Protein AF-A0A1A0H7E3-F1 (afdb_monomer_lite)

Organism: NCBI:txid869754

InterPro domains:
  IPR024461 Coiled-coil domain-containing protein 90-like [PF07798] (60-232)
  IPR024461 Coiled-coil domain-containing protein 90-like [PTHR14360] (48-233)

pLDDT: mean 76.37, std 23.2, range [30.33, 98.44]

Secondary structure (DSSP, 8-state):
---PPPP--PPPP-----------SS---S--------------HHHHHHHHHTT---SS-HHHHHHHHHHTT--HHHHHHHHHHHHHHHHHHHHHHHHHHHHHHHHHHHHHHHHHHHHHHHHHHHHHHHHHHHHHHHHHHHHHHHHHHHHHHHHHHHHHHHHHHHHHHHHHHHHHHHHHHHHHHHHHHHHHHHHHHHHHHHHHHHHHHHHHHHHHHHHHHHHHHHHHHHHHHHHHHHHHHHHHTTS---------------------------

Foldseek 3Di:
DDDDDDDDDDDDDDDDDDDDDDDDPPPPDDDDDPPPPPDDPPPDLVVVLVVVVVPDDDPDPLVVQLVVCVVVPDDNVVSVVVSVVVVVVVVVVVVVVSVVVSVVVVVVVVVVVVVVVVVVVVVVVVVVVVVVVVVVVVVVVVVVVVVVVVVVVVVVVVVVVVVVVVVVVVVVVVVVVVVVVVVVVVVVVVVVVVVVVVVVVVVVVVVVVVVVCVVVVVVVVVVVVVVVVVVVVVVVVVVVVVVVVVDDDDDDDDDDDDDDDDDDDDDDDDDDDD

Sequence (274 aa):
MSFSSIRLQQVKSDPNDHPLGTVDINKINTAAEPSGENSSPTQSSDDFLTTIFEHLEPYIDTYDVYKQLIDAGFTLSQSDEILNLVIVQLNSKLTKLLTIYSQLYELENERYLFESAQQELHVDITRNREQHINDAINQINALERDYGIISDELNNHFIQMKNDIQVAINDQKSENTLMSKKIMLRMQETNHKITTELNMAMRLEIESLRWHLSRWGLIAILISIITACAGFYAYRVHHQKQLTEKNEFVPLVIYEPSEFDEDDYHADLDPNAL

Structure (mmCIF, N/CA/C/O backbone):
data_AF-A0A1A0H7E3-F1
#
_entry.id   AF-A0A1A0H7E3-F1
#
loop_
_atom_site.group_PDB
_atom_site.id
_atom_site.type_symbol
_atom_site.label_atom_id
_atom_site.label_alt_id
_atom_site.label_comp_id
_atom_site.label_asym_id
_atom_site.label_entity_id
_atom_site.label_seq_id
_atom_site.pdbx_PDB_ins_code
_atom_site.Cartn_x
_atom_site.Cartn_y
_atom_site.Cartn_z
_atom_site.occupancy
_atom_site.B_iso_or_equiv
_atom_site.auth_seq_id
_atom_site.auth_comp_id
_atom_site.auth_asym_id
_atom_site.auth_atom_id
_atom_site.pdbx_PDB_model_num
ATOM 1 N N . MET A 1 1 ? 27.541 5.331 6.273 1.00 45.25 1 MET A N 1
ATOM 2 C CA . MET A 1 1 ? 27.705 3.873 6.086 1.00 45.25 1 MET A CA 1
ATOM 3 C C . MET A 1 1 ? 28.063 3.247 7.422 1.00 45.25 1 MET A C 1
ATOM 5 O O . MET A 1 1 ? 29.157 3.510 7.893 1.00 45.25 1 MET A O 1
ATOM 9 N N . SER A 1 2 ? 27.146 2.492 8.030 1.00 42.16 2 SER A N 1
ATOM 10 C CA . SER A 1 2 ? 27.407 1.334 8.907 1.00 42.16 2 SER A CA 1
ATOM 11 C C . SER A 1 2 ? 26.070 0.935 9.536 1.00 42.16 2 SER A C 1
ATOM 13 O O . SER A 1 2 ? 25.655 1.520 10.532 1.00 42.16 2 SER A O 1
ATOM 15 N N . PHE A 1 3 ? 25.361 -0.009 8.916 1.00 35.50 3 PHE A N 1
ATOM 16 C CA . PHE A 1 3 ? 24.256 -0.701 9.576 1.00 35.50 3 PHE A CA 1
ATOM 17 C C . PHE A 1 3 ? 24.780 -2.067 10.004 1.00 35.50 3 PHE A C 1
ATOM 19 O O . PHE A 1 3 ? 25.190 -2.870 9.169 1.00 35.50 3 PHE A O 1
ATOM 26 N N . SER A 1 4 ? 24.831 -2.281 11.318 1.00 37.84 4 SER A N 1
ATOM 27 C CA . SER A 1 4 ? 25.272 -3.539 11.914 1.00 37.84 4 SER A CA 1
ATOM 28 C C . SER A 1 4 ? 24.211 -4.613 11.686 1.00 37.84 4 SER A C 1
ATOM 30 O O . SER A 1 4 ? 23.057 -4.432 12.075 1.00 37.84 4 SER A O 1
ATOM 32 N N . SER A 1 5 ? 24.595 -5.724 11.059 1.00 42.38 5 SER A N 1
ATOM 33 C CA . SER A 1 5 ? 23.698 -6.843 10.774 1.00 42.38 5 SER A CA 1
ATOM 34 C C . SER A 1 5 ? 23.150 -7.462 12.062 1.00 42.38 5 SER A C 1
ATOM 36 O O . SER A 1 5 ? 23.907 -8.032 12.851 1.00 42.38 5 SER A O 1
ATOM 38 N N . ILE A 1 6 ? 21.830 -7.421 12.251 1.00 41.34 6 ILE A N 1
ATOM 39 C CA . ILE A 1 6 ? 21.168 -8.182 13.314 1.00 41.34 6 ILE A CA 1
ATOM 40 C C . ILE A 1 6 ? 20.957 -9.621 12.834 1.00 41.34 6 ILE A C 1
ATOM 42 O O . ILE A 1 6 ? 20.459 -9.890 11.742 1.00 41.34 6 ILE A O 1
ATOM 46 N N . ARG A 1 7 ? 21.417 -10.553 13.665 1.00 37.03 7 ARG A N 1
ATOM 47 C CA . ARG A 1 7 ? 21.528 -11.983 13.384 1.00 37.03 7 ARG A CA 1
ATOM 48 C C . ARG A 1 7 ? 20.186 -12.672 13.629 1.00 37.03 7 ARG A C 1
ATOM 50 O O . ARG A 1 7 ? 19.733 -12.715 14.768 1.00 37.03 7 ARG A O 1
ATOM 57 N N . LEU A 1 8 ? 19.593 -13.261 12.590 1.00 34.72 8 LEU A N 1
ATOM 58 C CA . LEU A 1 8 ? 18.454 -14.172 12.743 1.00 34.72 8 LEU A CA 1
ATOM 59 C C . LEU A 1 8 ? 18.872 -15.366 13.611 1.00 34.72 8 LEU A C 1
ATOM 61 O O . LEU A 1 8 ? 19.741 -16.149 13.224 1.00 34.72 8 LEU A O 1
ATOM 65 N N . GLN A 1 9 ? 18.261 -15.499 14.786 1.00 36.09 9 GLN A N 1
ATOM 66 C CA . GLN A 1 9 ? 18.449 -16.646 15.665 1.00 36.09 9 GLN A CA 1
ATOM 67 C C . GLN A 1 9 ? 17.252 -17.580 15.499 1.00 36.09 9 GLN A C 1
ATOM 69 O O . GLN A 1 9 ? 16.130 -17.233 15.859 1.00 36.09 9 GLN A O 1
ATOM 74 N N . GLN A 1 10 ? 17.487 -18.756 14.912 1.00 35.06 10 GLN A N 1
ATOM 75 C CA . GLN A 1 10 ? 16.433 -19.750 14.734 1.00 35.06 10 GLN A CA 1
ATOM 76 C C . GLN A 1 10 ? 15.968 -20.283 16.090 1.00 35.06 10 GLN A C 1
ATOM 78 O O . GLN A 1 10 ? 16.772 -20.793 16.874 1.00 35.06 10 GLN A O 1
ATOM 83 N N . VAL A 1 11 ? 14.661 -20.199 16.337 1.00 35.75 11 VAL A N 1
ATOM 84 C CA . VAL A 1 11 ? 14.009 -20.942 17.415 1.00 35.75 11 VAL A CA 1
ATOM 85 C C . VAL A 1 11 ? 13.738 -22.358 16.914 1.00 35.75 11 VAL A C 1
ATOM 87 O O . VAL A 1 11 ? 13.237 -22.571 15.812 1.00 35.75 11 VAL A O 1
ATOM 90 N N . LYS A 1 12 ? 14.149 -23.320 17.734 1.00 34.38 12 LYS A N 1
ATOM 91 C CA . LYS A 1 12 ? 14.096 -24.758 17.483 1.00 34.38 12 LYS A CA 1
ATOM 92 C C . LYS A 1 12 ? 12.645 -25.251 17.470 1.00 34.38 12 LYS A C 1
ATOM 94 O O . LYS A 1 12 ? 11.918 -25.010 18.428 1.00 34.38 12 LYS A O 1
ATOM 99 N N . SER A 1 13 ? 12.259 -25.971 16.421 1.00 33.50 13 SER A N 1
ATOM 100 C CA . SER A 1 13 ? 11.003 -26.720 16.365 1.00 33.50 13 SER A CA 1
ATOM 101 C C . SER A 1 13 ? 11.098 -28.009 17.189 1.00 33.50 13 SER A C 1
ATOM 103 O O . SER A 1 13 ? 12.087 -28.738 17.090 1.00 33.50 13 SER A O 1
ATOM 105 N N . ASP A 1 14 ? 10.057 -28.296 17.974 1.00 35.75 14 ASP A N 1
ATOM 106 C CA . ASP A 1 14 ? 9.790 -29.630 18.525 1.00 35.75 14 ASP A CA 1
ATOM 107 C C . ASP A 1 14 ? 8.601 -30.252 17.758 1.00 35.75 14 ASP A C 1
ATOM 109 O O . ASP A 1 14 ? 7.676 -29.519 17.399 1.00 35.75 14 ASP A O 1
ATOM 113 N N . PRO A 1 15 ? 8.609 -31.561 17.440 1.00 41.19 15 PRO A N 1
ATOM 114 C CA . PRO A 1 15 ? 7.678 -32.132 16.472 1.00 41.19 15 PRO A CA 1
ATOM 115 C C . PRO A 1 15 ? 6.481 -32.815 17.146 1.00 41.19 15 PRO A C 1
ATOM 117 O O . PRO A 1 15 ? 6.606 -33.943 17.612 1.00 41.19 15 PRO A O 1
ATOM 120 N N . ASN A 1 16 ? 5.309 -32.174 17.145 1.00 38.06 16 ASN A N 1
ATOM 121 C CA . ASN A 1 16 ? 4.018 -32.831 17.409 1.00 38.06 16 ASN A CA 1
ATOM 122 C C . ASN A 1 16 ? 2.843 -32.050 16.783 1.00 38.06 16 ASN A C 1
ATOM 124 O O . ASN A 1 16 ? 1.924 -31.634 17.481 1.00 38.06 16 ASN A O 1
ATOM 128 N N . ASP A 1 17 ? 2.862 -31.885 15.456 1.00 34.06 17 ASP A N 1
ATOM 129 C CA . ASP A 1 17 ? 1.690 -31.445 14.687 1.00 34.06 17 ASP A CA 1
ATOM 130 C C . ASP A 1 17 ? 1.079 -32.627 13.917 1.00 34.06 17 ASP A C 1
ATOM 132 O O . ASP A 1 17 ? 1.705 -33.227 13.039 1.00 34.06 17 ASP A O 1
ATOM 136 N N . HIS A 1 18 ? -0.176 -32.941 14.238 1.00 43.62 18 HIS A N 1
ATOM 137 C CA . HIS A 1 18 ? -1.089 -33.734 13.407 1.00 43.62 18 HIS A CA 1
ATOM 138 C C . HIS A 1 18 ? -2.067 -32.734 12.741 1.00 43.62 18 HIS A C 1
ATOM 140 O O . HIS A 1 18 ? -2.290 -31.659 13.298 1.00 43.62 18 HIS A O 1
ATOM 146 N N . PRO A 1 19 ? -2.567 -32.964 11.513 1.00 37.59 19 PRO A N 1
ATOM 147 C CA . PRO A 1 19 ? -2.728 -31.883 10.553 1.00 37.59 19 PRO A CA 1
ATOM 148 C C . PRO A 1 19 ? -3.977 -31.048 10.819 1.00 37.59 19 PRO A C 1
ATOM 150 O O . PRO A 1 19 ? -5.060 -31.583 11.061 1.00 37.59 19 PRO A O 1
ATOM 153 N N . LEU A 1 20 ? -3.842 -29.735 10.637 1.00 33.22 20 LEU A N 1
ATOM 154 C CA . LEU A 1 20 ? -4.970 -28.818 10.512 1.00 33.22 20 LEU A CA 1
ATOM 155 C C . LEU A 1 20 ? -5.782 -29.162 9.255 1.00 33.22 20 LEU A C 1
ATOM 157 O O . LEU A 1 20 ? -5.438 -28.776 8.138 1.00 33.22 20 LEU A O 1
ATOM 161 N N . GLY A 1 21 ? -6.871 -29.903 9.457 1.00 31.75 21 GLY A N 1
ATOM 162 C CA . GLY A 1 21 ? -7.914 -30.078 8.457 1.00 31.75 21 GLY A CA 1
ATOM 163 C C . GLY A 1 21 ? -8.651 -28.760 8.222 1.00 31.75 21 GLY A C 1
ATOM 164 O O . GLY A 1 21 ? -9.096 -28.106 9.163 1.00 31.75 21 GLY A O 1
ATOM 165 N N . THR A 1 22 ? -8.791 -28.382 6.956 1.00 45.56 22 THR A N 1
ATOM 166 C CA . THR A 1 22 ? -9.625 -27.261 6.510 1.00 45.56 22 THR A CA 1
ATOM 167 C C . THR A 1 22 ? -11.089 -27.497 6.888 1.00 45.56 22 THR A C 1
ATOM 169 O O . THR A 1 22 ? -11.638 -28.539 6.530 1.00 45.56 22 THR A O 1
ATOM 172 N N . VAL A 1 23 ? -11.737 -26.532 7.548 1.00 38.31 23 VAL A N 1
ATOM 173 C CA . VAL A 1 23 ? -13.179 -26.573 7.849 1.00 38.31 23 VAL A CA 1
ATOM 174 C C . VAL A 1 23 ? -13.845 -25.284 7.371 1.00 38.31 23 VAL A C 1
ATOM 176 O O . VAL A 1 23 ? -13.370 -24.185 7.651 1.00 38.31 23 VAL A O 1
ATOM 179 N N . ASP A 1 24 ? -14.943 -25.440 6.632 1.00 36.00 24 ASP A N 1
ATOM 180 C CA . ASP A 1 24 ? -15.660 -24.362 5.953 1.00 36.00 24 ASP A CA 1
ATOM 181 C C . ASP A 1 24 ? -16.296 -23.341 6.909 1.00 36.00 24 ASP A C 1
ATOM 183 O O . ASP A 1 24 ? -17.161 -23.666 7.728 1.00 36.00 24 ASP A O 1
ATOM 187 N N . ILE A 1 25 ? -15.962 -22.064 6.713 1.00 39.00 25 ILE A N 1
ATOM 188 C CA . ILE A 1 25 ? -16.569 -20.926 7.418 1.00 39.00 25 ILE A CA 1
ATOM 189 C C . ILE A 1 25 ? -17.925 -20.580 6.775 1.00 39.00 25 ILE A C 1
ATOM 191 O O . ILE A 1 25 ? -18.092 -19.509 6.198 1.00 39.00 25 ILE A O 1
ATOM 195 N N . ASN A 1 26 ? -18.892 -21.507 6.800 1.00 40.84 26 ASN A N 1
ATOM 196 C CA . ASN A 1 26 ? -20.268 -21.217 6.359 1.00 40.84 26 ASN A CA 1
ATOM 197 C C . ASN A 1 26 ? -21.337 -22.205 6.872 1.00 40.84 26 ASN A C 1
ATOM 199 O O . ASN A 1 26 ? -22.289 -22.543 6.164 1.00 40.84 26 ASN A O 1
ATOM 203 N N . LYS A 1 27 ? -21.197 -22.700 8.113 1.00 41.84 27 LYS A N 1
ATOM 204 C CA . LYS A 1 27 ? -22.191 -23.619 8.702 1.00 41.84 27 LYS A CA 1
ATOM 205 C C . LYS A 1 27 ? -22.345 -23.548 10.228 1.00 41.84 27 LYS A C 1
ATOM 207 O O . LYS A 1 27 ? -22.468 -24.575 10.885 1.00 41.84 27 LYS A O 1
ATOM 212 N N . ILE A 1 28 ? -22.384 -22.335 10.786 1.00 38.03 28 ILE A N 1
ATOM 213 C CA . ILE A 1 28 ? -22.770 -22.098 12.190 1.00 38.03 28 ILE A CA 1
ATOM 214 C C . ILE A 1 28 ? -23.838 -20.999 12.248 1.00 38.03 28 ILE A C 1
ATOM 216 O O . ILE A 1 28 ? -23.577 -19.854 12.592 1.00 38.03 28 ILE A O 1
ATOM 220 N N . ASN A 1 29 ? -25.054 -21.375 11.863 1.00 49.28 29 ASN A N 1
ATOM 221 C CA . ASN A 1 29 ? -26.295 -20.712 12.247 1.00 49.28 29 ASN A CA 1
ATOM 222 C C . ASN A 1 29 ? -27.358 -21.813 12.359 1.00 49.28 29 ASN A C 1
ATOM 224 O O . ASN A 1 29 ? -27.446 -22.655 11.464 1.00 49.28 29 ASN A O 1
ATOM 228 N N . THR A 1 30 ? -28.182 -21.758 13.412 1.00 43.56 30 THR A N 1
ATOM 229 C CA . THR A 1 30 ? -29.166 -22.777 13.857 1.00 43.56 30 THR A CA 1
ATOM 230 C C . THR A 1 30 ? -28.622 -23.831 14.837 1.00 43.56 30 THR A C 1
ATOM 232 O O . THR A 1 30 ? -27.684 -24.556 14.529 1.00 43.56 30 THR A O 1
ATOM 235 N N . ALA A 1 31 ? -29.327 -23.946 15.973 1.00 40.09 31 ALA A N 1
ATOM 236 C CA . ALA A 1 31 ? -29.282 -25.002 16.996 1.00 40.09 31 ALA A CA 1
ATOM 237 C C . ALA A 1 31 ? -28.043 -25.102 17.918 1.00 40.09 31 ALA A C 1
ATOM 239 O O . ALA A 1 31 ? -27.231 -26.014 17.790 1.00 40.09 31 ALA A O 1
ATOM 240 N N . ALA A 1 32 ? -28.013 -24.249 18.948 1.00 30.33 32 ALA A N 1
ATOM 241 C CA . ALA A 1 32 ? -27.606 -24.630 20.308 1.00 30.33 32 ALA A CA 1
ATOM 242 C C . ALA A 1 32 ? -28.176 -23.615 21.318 1.00 30.33 32 ALA A C 1
ATOM 244 O O . ALA A 1 32 ? -27.708 -22.480 21.385 1.00 30.33 32 ALA A O 1
ATOM 245 N N . GLU A 1 33 ? -29.191 -24.008 22.088 1.00 33.66 33 GLU A N 1
ATOM 246 C CA . GLU A 1 33 ? -29.650 -23.235 23.248 1.00 33.66 33 GLU A CA 1
ATOM 247 C C . GLU A 1 33 ? -28.673 -23.439 24.417 1.00 33.66 33 GLU A C 1
ATOM 249 O O . GLU A 1 33 ? -28.435 -24.583 24.809 1.00 33.66 33 GLU A O 1
ATOM 254 N N . PRO A 1 34 ? -28.148 -22.375 25.044 1.00 36.31 34 PRO A N 1
ATOM 255 C CA . PRO A 1 34 ? -27.754 -22.430 26.436 1.00 36.31 34 PRO A CA 1
ATOM 256 C C . PRO A 1 34 ? -29.007 -22.157 27.273 1.00 36.31 34 PRO A C 1
ATOM 258 O O . PRO A 1 34 ? -29.327 -21.010 27.585 1.00 36.31 34 PRO A O 1
ATOM 261 N N . SER A 1 35 ? -29.727 -23.220 27.633 1.00 37.28 35 SER A N 1
ATOM 262 C CA . SER A 1 35 ? -30.800 -23.179 28.627 1.00 37.28 35 SER A CA 1
ATOM 263 C C . SER A 1 35 ? -30.213 -22.883 30.014 1.00 37.28 35 SER A C 1
ATOM 265 O O . SER A 1 35 ? -30.022 -23.776 30.840 1.00 37.28 35 SER A O 1
ATOM 267 N N . GLY A 1 36 ? -29.870 -21.617 30.249 1.00 30.52 36 GLY A N 1
ATOM 268 C CA . GLY A 1 36 ? -29.562 -21.090 31.567 1.00 30.52 36 GLY A CA 1
ATOM 269 C C . GLY A 1 36 ? -30.863 -20.828 32.311 1.00 30.52 36 GLY A C 1
ATOM 270 O O . GLY A 1 36 ? -31.434 -19.747 32.188 1.00 30.52 36 GLY A O 1
ATOM 271 N N . GLU A 1 37 ? -31.325 -21.812 33.081 1.00 35.75 37 GLU A N 1
ATOM 272 C CA . GLU A 1 37 ? -32.379 -21.614 34.075 1.00 35.75 37 GLU A CA 1
ATOM 273 C C . GLU A 1 37 ? -31.888 -20.651 35.165 1.00 35.75 37 GLU A C 1
ATOM 275 O O . GLU A 1 37 ? -31.403 -21.060 36.214 1.00 35.75 37 GLU A O 1
ATOM 280 N N . ASN A 1 38 ? -32.056 -19.352 34.933 1.00 32.78 38 ASN A N 1
ATOM 281 C CA . ASN A 1 38 ? -32.360 -18.423 36.010 1.00 32.78 38 ASN A CA 1
ATOM 282 C C . ASN A 1 38 ? -33.819 -18.034 35.833 1.00 32.78 38 ASN A C 1
ATOM 284 O O . ASN A 1 38 ? -34.156 -17.091 35.119 1.00 32.78 38 ASN A O 1
ATOM 288 N N . SER A 1 39 ? -34.679 -18.830 36.465 1.00 32.22 39 SER A N 1
ATOM 289 C CA . SER A 1 39 ? -36.099 -18.553 36.613 1.00 32.22 39 SER A CA 1
ATOM 290 C C . SER A 1 39 ? -36.284 -17.113 37.078 1.00 32.22 39 SER A C 1
ATOM 292 O O . SER A 1 39 ? -35.966 -16.795 38.225 1.00 32.22 39 SER A O 1
ATOM 294 N N . SER A 1 40 ? -36.820 -16.253 36.213 1.00 35.41 40 SER A N 1
ATOM 295 C CA . SER A 1 40 ? -37.400 -14.995 36.660 1.00 35.41 40 SER A CA 1
ATOM 296 C C . SER A 1 40 ? -38.480 -15.345 37.683 1.00 35.41 40 SER A C 1
ATOM 298 O O . SER A 1 40 ? -39.444 -16.024 37.311 1.00 35.41 40 SER A O 1
ATOM 300 N N . PRO A 1 41 ? -38.387 -14.902 38.948 1.00 39.44 41 PRO A N 1
ATOM 301 C CA . PRO A 1 41 ? -39.567 -14.832 39.773 1.00 39.44 41 PRO A CA 1
ATOM 302 C C . PRO A 1 41 ? -40.382 -13.656 39.235 1.00 39.44 41 PRO A C 1
ATOM 304 O O . PRO A 1 41 ? -40.403 -12.576 39.815 1.00 39.44 41 PRO A O 1
ATOM 307 N N . THR A 1 42 ? -41.130 -13.892 38.154 1.00 39.12 42 THR A N 1
ATOM 308 C CA . THR A 1 42 ? -42.391 -13.180 37.920 1.00 39.12 42 THR A CA 1
ATOM 309 C C . THR A 1 42 ? -43.403 -13.696 38.947 1.00 39.12 42 THR A C 1
ATOM 311 O O . THR A 1 42 ? -44.453 -14.233 38.609 1.00 39.12 42 THR A O 1
ATOM 314 N N . GLN A 1 43 ? -43.039 -13.592 40.227 1.00 40.78 43 GLN A N 1
ATOM 315 C CA . GLN A 1 43 ? -44.003 -13.557 41.300 1.00 40.78 43 GLN A CA 1
ATOM 316 C C . GLN A 1 43 ? -44.601 -12.162 41.222 1.00 40.78 43 GLN A C 1
ATOM 318 O O . GLN A 1 43 ? -43.889 -11.162 41.328 1.00 40.78 43 GLN A O 1
ATOM 323 N N . SER A 1 44 ? -45.905 -12.105 40.979 1.00 48.25 44 SER A N 1
ATOM 324 C CA . SER A 1 44 ? -46.700 -10.927 41.290 1.00 48.25 44 SER A CA 1
ATOM 325 C C . SER A 1 44 ? -46.313 -10.461 42.693 1.00 48.25 44 SER A C 1
ATOM 327 O O . SER A 1 44 ? -46.366 -11.250 43.637 1.00 48.25 44 SER A O 1
ATOM 329 N N . SER A 1 45 ? -45.932 -9.187 42.822 1.00 54.91 45 SER A N 1
ATOM 330 C CA . SER A 1 45 ? -45.687 -8.503 44.104 1.00 54.91 45 SER A CA 1
ATOM 331 C C . SER A 1 45 ? -46.752 -8.851 45.146 1.00 54.91 45 SER A C 1
ATOM 333 O O . SER A 1 45 ? -46.463 -9.082 46.319 1.00 54.91 45 SER A O 1
ATOM 335 N N . ASP A 1 46 ? -47.982 -8.955 44.658 1.00 51.91 46 ASP A N 1
ATOM 336 C CA . ASP A 1 46 ? -49.203 -9.223 45.391 1.00 51.91 46 ASP A CA 1
ATOM 337 C C . ASP A 1 46 ? -49.172 -10.606 46.079 1.00 51.91 46 ASP A C 1
ATOM 339 O O . ASP A 1 46 ? -49.525 -10.697 47.251 1.00 51.91 46 ASP A O 1
ATOM 343 N N . ASP A 1 47 ? -48.655 -11.660 45.427 1.00 53.06 47 ASP A N 1
ATOM 344 C CA . ASP A 1 47 ? -48.580 -13.016 46.008 1.00 53.06 47 ASP A CA 1
ATOM 345 C C . ASP A 1 47 ? -47.524 -13.109 47.122 1.00 53.06 47 ASP A C 1
ATOM 347 O O . ASP A 1 47 ? -47.749 -13.743 48.161 1.00 53.06 47 ASP A O 1
ATOM 351 N N . PHE A 1 48 ? -46.364 -12.464 46.942 1.00 54.97 48 PHE A N 1
ATOM 352 C CA . PHE A 1 48 ? -45.318 -12.458 47.969 1.00 54.97 48 PHE A CA 1
ATOM 353 C C . PHE A 1 48 ? -45.762 -11.673 49.210 1.00 54.97 48 PHE A C 1
ATOM 355 O O . PHE A 1 48 ? -45.572 -12.131 50.337 1.00 54.97 48 PHE A O 1
ATOM 362 N N . LEU A 1 49 ? -46.419 -10.523 49.025 1.00 53.09 49 LEU A N 1
ATOM 363 C CA . LEU A 1 49 ? -46.967 -9.771 50.151 1.00 53.09 49 LEU A CA 1
ATOM 364 C C . LEU A 1 49 ? -48.070 -10.557 50.872 1.00 53.09 49 LEU A C 1
ATOM 366 O O . LEU A 1 49 ? -48.045 -10.615 52.099 1.00 53.09 49 LEU A O 1
ATOM 370 N N . THR A 1 50 ? -48.995 -11.212 50.162 1.00 56.59 50 THR A N 1
ATOM 371 C CA . THR A 1 50 ? -50.065 -12.000 50.801 1.00 56.59 50 THR A CA 1
ATOM 372 C C . THR A 1 50 ? -49.524 -13.188 51.608 1.00 56.59 50 THR A C 1
ATOM 374 O O . THR A 1 50 ? -49.952 -13.401 52.744 1.00 56.59 50 THR A O 1
ATOM 377 N N . THR A 1 51 ? -48.539 -13.923 51.082 1.00 56.06 51 THR A N 1
ATOM 378 C CA . THR A 1 51 ? -48.002 -15.138 51.733 1.00 56.06 51 THR A CA 1
ATOM 379 C C . THR A 1 51 ? -47.209 -14.876 53.021 1.00 56.06 51 THR A C 1
ATOM 381 O O . THR A 1 51 ? -47.202 -15.732 53.912 1.00 56.06 51 THR A O 1
ATOM 384 N N . ILE A 1 52 ? -46.605 -13.690 53.174 1.00 59.50 52 ILE A N 1
ATOM 385 C CA . ILE A 1 52 ? -45.932 -13.266 54.416 1.00 59.50 52 ILE A CA 1
ATOM 386 C C . ILE A 1 52 ? -46.929 -13.082 55.577 1.00 59.50 52 ILE A C 1
ATOM 388 O O . ILE A 1 52 ? -46.591 -13.380 56.724 1.00 59.50 52 ILE A O 1
ATOM 392 N N . PHE A 1 53 ? -48.160 -12.630 55.307 1.00 53.16 53 PHE A N 1
ATOM 393 C CA . PHE A 1 53 ? -49.160 -12.376 56.356 1.00 53.16 53 PHE A CA 1
ATOM 394 C C . PHE A 1 53 ? -49.990 -13.603 56.746 1.00 53.16 53 PHE A C 1
ATOM 396 O O . PHE A 1 53 ? -50.516 -13.639 57.856 1.00 53.16 53 PHE A O 1
ATOM 403 N N . GLU A 1 54 ? -50.067 -14.630 55.899 1.00 57.44 54 GLU A N 1
ATOM 404 C CA . GLU A 1 54 ? -50.830 -15.855 56.195 1.00 57.44 54 GLU A CA 1
ATOM 405 C C . GLU A 1 54 ? -50.181 -16.740 57.283 1.00 57.44 54 GLU A C 1
ATOM 407 O O . GLU A 1 54 ? -50.845 -17.583 57.882 1.00 57.44 54 GLU A O 1
ATOM 412 N N . HIS A 1 55 ? -48.903 -16.504 57.603 1.00 55.53 55 HIS A N 1
ATOM 413 C CA . HIS A 1 55 ? -48.145 -17.229 58.635 1.00 55.53 55 HIS A CA 1
ATOM 414 C C . HIS A 1 55 ? -47.903 -16.422 59.922 1.00 55.53 55 HIS A C 1
ATOM 416 O O . HIS A 1 55 ? -47.095 -16.821 60.762 1.00 55.53 55 HIS A O 1
ATOM 422 N N . LEU A 1 56 ? -48.565 -15.274 60.083 1.00 56.66 56 LEU A N 1
ATOM 423 C CA . LEU A 1 56 ? -48.317 -14.363 61.195 1.00 56.66 56 LEU A CA 1
ATOM 424 C C . LEU A 1 56 ? -49.262 -14.652 62.371 1.00 56.66 56 LEU A C 1
ATOM 426 O O . LEU A 1 56 ? -50.482 -14.539 62.247 1.00 56.66 56 LEU A O 1
ATOM 430 N N . GLU A 1 57 ? -48.695 -15.014 63.527 1.00 59.88 57 GLU A N 1
ATOM 431 C CA . GLU A 1 57 ? -49.453 -15.139 64.778 1.00 59.88 57 GLU A CA 1
ATOM 432 C C . GLU A 1 57 ? -50.179 -13.819 65.122 1.00 59.88 57 GLU A C 1
ATOM 434 O O . GLU A 1 57 ? -49.713 -12.740 64.736 1.00 59.88 57 GLU A O 1
ATOM 439 N N . PRO A 1 58 ? -51.307 -13.861 65.863 1.00 65.38 58 PRO A N 1
ATOM 440 C CA . PRO A 1 58 ? -52.027 -12.656 66.261 1.00 65.38 58 PRO A CA 1
ATOM 441 C C . PRO A 1 58 ? -51.106 -11.647 66.961 1.00 65.38 58 PRO A C 1
ATOM 443 O O . PRO A 1 58 ? -50.630 -11.887 68.066 1.00 65.38 58 PRO A O 1
ATOM 446 N N . TYR A 1 59 ? -50.890 -10.488 66.327 1.00 65.06 59 TYR A N 1
ATOM 447 C CA . TYR A 1 59 ? -49.942 -9.453 66.777 1.00 65.06 59 TYR A CA 1
ATOM 448 C C . TYR A 1 59 ? -50.176 -8.921 68.203 1.00 65.06 59 TYR A C 1
ATOM 450 O O . TYR A 1 59 ? -49.304 -8.248 68.754 1.00 65.06 59 TYR A O 1
ATOM 458 N N . ILE A 1 60 ? -51.354 -9.163 68.780 1.00 73.25 60 ILE A N 1
ATOM 459 C CA . ILE A 1 60 ? -51.687 -8.829 70.161 1.00 73.25 60 ILE A CA 1
ATOM 460 C C . ILE A 1 60 ? -52.677 -9.860 70.719 1.00 73.25 60 ILE A C 1
ATOM 462 O O . ILE A 1 60 ? -53.731 -10.100 70.127 1.00 73.25 60 ILE A O 1
ATOM 466 N N . ASP A 1 61 ? -52.360 -10.450 71.874 1.00 82.25 61 ASP A N 1
ATOM 467 C CA . ASP A 1 61 ? -53.349 -11.197 72.652 1.00 82.25 61 ASP A CA 1
ATOM 468 C C . ASP A 1 61 ? -54.251 -10.195 73.385 1.00 82.25 61 ASP A C 1
ATOM 470 O O . ASP A 1 61 ? -53.938 -9.667 74.456 1.00 82.25 61 ASP A O 1
ATOM 474 N N . THR A 1 62 ? -55.390 -9.915 72.760 1.00 82.75 62 THR A N 1
ATOM 475 C CA . THR A 1 62 ? -56.438 -9.028 73.270 1.00 82.75 62 THR A CA 1
ATOM 476 C C . THR A 1 62 ? -56.947 -9.459 74.654 1.00 82.75 62 THR A C 1
ATOM 478 O O . THR A 1 62 ? -57.351 -8.607 75.443 1.00 82.75 62 THR A O 1
ATOM 481 N N . TYR A 1 63 ? -56.921 -10.756 74.980 1.00 82.75 63 TYR A N 1
ATOM 482 C CA . TYR A 1 63 ? -57.398 -11.282 76.259 1.00 82.75 63 TYR A CA 1
ATOM 483 C C . TYR A 1 63 ? -56.352 -11.138 77.370 1.00 82.75 63 TYR A C 1
ATOM 485 O O . TYR A 1 63 ? -56.705 -10.697 78.466 1.00 82.75 63 TYR A O 1
ATOM 493 N N . ASP A 1 64 ? -55.081 -11.445 77.101 1.00 84.31 64 ASP A N 1
ATOM 494 C CA . ASP A 1 64 ? -54.014 -11.278 78.098 1.00 84.31 64 ASP A CA 1
ATOM 495 C C . ASP A 1 64 ? -53.788 -9.796 78.440 1.00 84.31 64 ASP A C 1
ATOM 497 O O . ASP A 1 64 ? -53.762 -9.419 79.613 1.00 84.31 64 ASP A O 1
ATOM 501 N N . VAL A 1 65 ? -53.778 -8.912 77.435 1.00 84.19 65 VAL A N 1
ATOM 502 C CA . VAL A 1 65 ? -53.707 -7.457 77.666 1.00 84.19 65 VAL A CA 1
ATOM 503 C C . VAL A 1 65 ? -54.906 -6.975 78.494 1.00 84.19 65 VAL A C 1
ATOM 505 O O . VAL A 1 65 ? -54.725 -6.257 79.478 1.00 84.19 65 VAL A O 1
ATOM 508 N N . TYR A 1 66 ? -56.128 -7.421 78.183 1.00 86.12 66 TYR A N 1
ATOM 509 C CA . TYR A 1 66 ? -57.318 -7.092 78.980 1.00 86.12 66 TYR A CA 1
ATOM 510 C C . TYR A 1 66 ? -57.204 -7.560 80.444 1.00 86.12 66 TYR A C 1
ATOM 512 O O . TYR A 1 66 ? -57.617 -6.843 81.360 1.00 86.12 66 TYR A O 1
ATOM 520 N N . LYS A 1 67 ? -56.604 -8.734 80.690 1.00 85.75 67 LYS A N 1
ATOM 521 C CA . LYS A 1 67 ? -56.337 -9.240 82.046 1.00 85.75 67 LYS A CA 1
ATOM 522 C C . LYS A 1 67 ? -55.311 -8.395 82.792 1.00 85.75 67 LYS A C 1
ATOM 524 O O . LYS A 1 67 ? -55.566 -8.055 83.945 1.00 85.75 67 LYS A O 1
ATOM 529 N N . GLN A 1 68 ? -54.219 -8.005 82.140 1.00 85.88 68 GLN A N 1
ATOM 530 C CA . GLN A 1 68 ? -53.195 -7.143 82.736 1.00 85.88 68 GLN A CA 1
ATOM 531 C C . GLN A 1 68 ? -53.754 -5.758 83.114 1.00 85.88 68 GLN A C 1
ATOM 533 O O . GLN A 1 68 ? -53.416 -5.235 84.175 1.00 85.88 68 GLN A O 1
ATOM 538 N N . LEU A 1 69 ? -54.668 -5.181 82.319 1.00 83.75 69 LEU A N 1
ATOM 539 C CA . LEU A 1 69 ? -55.341 -3.927 82.690 1.00 83.75 69 LEU A CA 1
ATOM 540 C C . LEU A 1 69 ? -56.281 -4.091 83.900 1.00 83.75 69 LEU A C 1
ATOM 542 O O . LEU A 1 69 ? -56.339 -3.204 84.751 1.00 83.75 69 LEU A O 1
ATOM 546 N N . ILE A 1 70 ? -56.999 -5.212 84.013 1.00 85.50 70 ILE A N 1
ATOM 547 C CA . ILE A 1 70 ? -57.845 -5.482 85.190 1.00 85.50 70 ILE A CA 1
ATOM 548 C C . ILE A 1 70 ? -56.994 -5.664 86.456 1.00 85.50 70 ILE A C 1
ATOM 550 O O . ILE A 1 70 ? -57.340 -5.107 87.497 1.00 85.50 70 ILE A O 1
ATOM 554 N N . ASP A 1 71 ? -55.878 -6.394 86.375 1.00 87.25 71 ASP A N 1
ATOM 555 C CA . ASP A 1 71 ? -54.970 -6.614 87.513 1.00 87.25 71 ASP A CA 1
ATOM 556 C C . ASP A 1 71 ? -54.273 -5.311 87.958 1.00 87.25 71 ASP A C 1
ATOM 558 O O . ASP A 1 71 ? -54.102 -5.056 89.149 1.00 87.25 71 ASP A O 1
ATOM 562 N N . ALA A 1 72 ? -53.995 -4.406 87.012 1.00 85.38 72 ALA A N 1
ATOM 563 C CA . ALA A 1 72 ? -53.526 -3.044 87.281 1.00 85.38 72 ALA A CA 1
ATOM 564 C C . ALA A 1 72 ? -54.595 -2.104 87.893 1.00 85.38 72 ALA A C 1
ATOM 566 O O . ALA A 1 72 ? -54.297 -0.941 88.177 1.00 85.38 72 ALA A O 1
ATOM 567 N N . GLY A 1 73 ? -55.827 -2.578 88.117 1.00 84.50 73 GLY A N 1
ATOM 568 C CA . GLY A 1 73 ? -56.885 -1.845 88.819 1.00 84.50 73 GLY A CA 1
ATOM 569 C C . GLY A 1 73 ? -57.773 -0.951 87.946 1.00 84.50 73 GLY A C 1
ATOM 570 O O . GLY A 1 73 ? -58.529 -0.142 88.490 1.00 84.50 73 GLY A O 1
ATOM 571 N N . PHE A 1 74 ? -57.722 -1.077 86.616 1.00 86.25 74 PHE A N 1
ATOM 572 C CA . PHE A 1 74 ? -58.648 -0.367 85.726 1.00 86.25 74 PHE A CA 1
ATOM 573 C C . PHE A 1 74 ? -60.050 -0.999 85.750 1.00 86.25 74 PHE A C 1
ATOM 575 O O . PHE A 1 74 ? -60.215 -2.214 85.879 1.00 86.25 74 PHE A O 1
ATOM 582 N N . THR A 1 75 ? -61.094 -0.174 85.611 1.00 88.00 75 THR A N 1
ATOM 583 C CA . THR A 1 75 ? -62.471 -0.688 85.505 1.00 88.00 75 THR A CA 1
ATOM 584 C C . THR A 1 75 ? -62.691 -1.391 84.164 1.00 88.00 75 THR A C 1
ATOM 586 O O . THR A 1 75 ? -62.085 -1.011 83.166 1.00 88.00 75 THR A O 1
ATOM 589 N N . LEU A 1 76 ? -63.612 -2.364 84.099 1.00 84.12 76 LEU A N 1
ATOM 590 C CA . LEU A 1 76 ? -63.853 -3.152 82.877 1.00 84.12 76 LEU A CA 1
ATOM 591 C C . LEU A 1 76 ? -64.125 -2.277 81.637 1.00 84.12 76 LEU A C 1
ATOM 593 O O . LEU A 1 76 ? -63.651 -2.607 80.554 1.00 84.12 76 LEU A O 1
ATOM 597 N N . SER A 1 77 ? -64.849 -1.162 81.805 1.00 84.62 77 SER A N 1
ATOM 598 C CA . SER A 1 77 ? -65.151 -0.213 80.723 1.00 84.62 77 SER A CA 1
ATOM 599 C C . SER A 1 77 ? -63.924 0.583 80.273 1.00 84.62 77 SER A C 1
ATOM 601 O O . SER A 1 77 ? -63.760 0.824 79.085 1.00 84.62 77 SER A O 1
ATOM 603 N N . GLN A 1 78 ? -63.052 0.984 81.204 1.00 87.06 78 GLN A N 1
ATOM 604 C CA . GLN A 1 78 ? -61.809 1.687 80.867 1.00 87.06 78 GLN A CA 1
ATOM 605 C C . GLN A 1 78 ? -60.809 0.745 80.196 1.00 87.06 78 GLN A C 1
ATOM 607 O O . GLN A 1 78 ? -60.136 1.149 79.254 1.00 87.06 78 GLN A O 1
ATOM 612 N N . SER A 1 79 ? -60.731 -0.509 80.651 1.00 87.06 79 SER A N 1
ATOM 613 C CA . SER A 1 79 ? -59.862 -1.524 80.055 1.00 87.06 79 SER A CA 1
ATOM 614 C C . SER A 1 79 ? -60.251 -1.825 78.608 1.00 87.06 79 SER A C 1
ATOM 616 O O . SER A 1 79 ? -59.375 -1.886 77.753 1.00 87.06 79 SER A O 1
ATOM 618 N N . ASP A 1 80 ? -61.551 -1.952 78.321 1.00 86.06 80 ASP A N 1
ATOM 619 C CA . ASP A 1 80 ? -62.066 -2.153 76.961 1.00 86.06 80 ASP A CA 1
ATOM 620 C C . ASP A 1 80 ? -61.811 -0.934 76.053 1.00 86.06 80 ASP A C 1
ATOM 622 O O . ASP A 1 80 ? -61.378 -1.076 74.910 1.00 86.06 80 ASP A O 1
ATOM 626 N N . GLU A 1 81 ? -61.989 0.288 76.560 1.00 87.25 81 GLU A N 1
ATOM 627 C CA . GLU A 1 81 ? -61.774 1.504 75.765 1.00 87.25 81 GLU A CA 1
ATOM 628 C C . GLU A 1 81 ? -60.282 1.785 75.493 1.00 87.25 81 GLU A C 1
ATOM 630 O O . GLU A 1 81 ? -59.914 2.154 74.374 1.00 87.25 81 GLU A O 1
ATOM 635 N N . ILE A 1 82 ? -59.392 1.516 76.459 1.00 86.81 82 ILE A N 1
ATOM 636 C CA . ILE A 1 82 ? -57.934 1.565 76.247 1.00 86.81 82 ILE A CA 1
ATOM 637 C C . ILE A 1 82 ? -57.502 0.491 75.241 1.00 86.81 82 ILE A C 1
ATOM 639 O O . ILE A 1 82 ? -56.697 0.777 74.355 1.00 86.81 82 ILE A O 1
ATOM 643 N N . LEU A 1 83 ? -58.046 -0.724 75.338 1.00 86.69 83 LEU A N 1
ATOM 644 C CA . LEU A 1 83 ? -57.743 -1.831 74.432 1.00 86.69 83 LEU A CA 1
ATOM 645 C C . LEU A 1 83 ? -58.159 -1.509 72.989 1.00 86.69 83 LEU A C 1
ATOM 647 O O . LEU A 1 83 ? -57.343 -1.636 72.076 1.00 86.69 83 LEU A O 1
ATOM 651 N N . ASN A 1 84 ? -59.371 -0.985 72.788 1.00 87.00 84 ASN A N 1
ATOM 652 C CA . ASN A 1 84 ? -59.827 -0.492 71.487 1.00 87.00 84 ASN A CA 1
ATOM 653 C C . ASN A 1 84 ? -58.924 0.633 70.945 1.00 87.00 84 ASN A C 1
ATOM 655 O O . ASN A 1 84 ? -58.550 0.615 69.769 1.00 87.00 84 ASN A O 1
ATOM 659 N N . LEU A 1 85 ? -58.503 1.580 71.790 1.00 88.56 85 LEU A N 1
ATOM 660 C CA . LEU A 1 85 ? -57.594 2.658 71.387 1.00 88.56 85 LEU A CA 1
ATOM 661 C C . LEU A 1 85 ? -56.200 2.134 70.999 1.00 88.56 85 LEU A C 1
ATOM 663 O O . LEU A 1 85 ? -55.634 2.591 70.004 1.00 88.56 85 LEU A O 1
ATOM 667 N N . VAL A 1 86 ? -55.665 1.144 71.722 1.00 86.50 86 VAL A N 1
ATOM 668 C CA . VAL A 1 86 ? -54.408 0.457 71.377 1.00 86.50 86 VAL A CA 1
ATOM 669 C C . VAL A 1 86 ? -54.537 -0.284 70.046 1.00 86.50 86 VAL A C 1
ATOM 671 O O . VAL A 1 86 ? -53.658 -0.138 69.199 1.00 86.50 86 VAL A O 1
ATOM 674 N N . ILE A 1 87 ? -55.639 -1.002 69.810 1.00 86.38 87 ILE A N 1
ATOM 675 C CA . ILE A 1 87 ? -55.905 -1.713 68.549 1.00 86.38 87 ILE A CA 1
ATOM 676 C C . ILE A 1 87 ? -55.965 -0.733 67.364 1.00 86.38 87 ILE A C 1
ATOM 678 O O . ILE A 1 87 ? -55.337 -0.972 66.331 1.00 86.38 87 ILE A O 1
ATOM 682 N N . VAL A 1 88 ? -56.655 0.405 67.502 1.00 87.56 88 VAL A N 1
ATOM 683 C CA . VAL A 1 88 ? -56.726 1.443 66.453 1.00 87.56 88 VAL A CA 1
ATOM 684 C C . VAL A 1 88 ? -55.353 2.083 66.197 1.00 87.56 88 VAL A C 1
ATOM 686 O O . VAL A 1 88 ? -54.937 2.231 65.043 1.00 87.56 88 VAL A O 1
ATOM 689 N N . GLN A 1 89 ? -54.616 2.421 67.259 1.00 87.56 89 GLN A N 1
ATOM 690 C CA . GLN A 1 89 ? -53.265 2.989 67.187 1.00 87.56 89 GLN A CA 1
ATOM 691 C C . GLN A 1 89 ? -52.272 2.017 66.520 1.00 87.56 89 GLN A C 1
ATOM 693 O O . GLN A 1 89 ? -51.443 2.442 65.708 1.00 87.56 89 GLN A O 1
ATOM 698 N N . LEU A 1 90 ? -52.361 0.723 66.848 1.00 86.44 90 LEU A N 1
ATOM 699 C CA . LEU A 1 90 ? -51.524 -0.344 66.303 1.00 86.44 90 LEU A CA 1
ATOM 700 C C . LEU A 1 90 ? -51.814 -0.557 64.817 1.00 86.44 90 LEU A C 1
ATOM 702 O O . LEU A 1 90 ? -50.891 -0.454 64.013 1.00 86.44 90 LEU A O 1
ATOM 706 N N . ASN A 1 91 ? -53.084 -0.732 64.437 1.00 86.44 91 ASN A N 1
ATOM 707 C CA . ASN A 1 91 ? -53.490 -0.872 63.035 1.00 86.44 91 ASN A CA 1
ATOM 708 C C . ASN A 1 91 ? -53.041 0.330 62.188 1.00 86.44 91 ASN A C 1
ATOM 710 O O . ASN A 1 91 ? -52.437 0.147 61.135 1.00 86.44 91 ASN A O 1
ATOM 714 N N . SER A 1 92 ? -53.216 1.567 62.676 1.00 86.38 92 SER A N 1
ATOM 715 C CA . SER A 1 92 ? -52.757 2.770 61.960 1.00 86.38 92 SER A CA 1
ATOM 716 C C . SER A 1 92 ? -51.240 2.796 61.722 1.00 86.38 92 SER A C 1
ATOM 718 O O . SER A 1 92 ? -50.779 3.297 60.692 1.00 86.38 92 SER A O 1
ATOM 720 N N . LYS A 1 93 ? -50.445 2.277 62.667 1.00 86.19 93 LYS A N 1
ATOM 721 C CA . LYS A 1 93 ? -48.983 2.173 62.533 1.00 86.19 93 LYS A CA 1
ATOM 722 C C . LYS A 1 93 ? -48.574 1.010 61.630 1.00 86.19 93 LYS A C 1
ATOM 724 O O . LYS A 1 93 ? -47.684 1.200 60.806 1.00 86.19 93 LYS A O 1
ATOM 729 N N . LEU A 1 94 ? -49.242 -0.139 61.742 1.00 84.62 94 LEU A N 1
ATOM 730 C CA . LEU A 1 94 ? -48.991 -1.328 60.929 1.00 84.62 94 LEU A CA 1
ATOM 731 C C . LEU A 1 94 ? -49.250 -1.047 59.443 1.00 84.62 94 LEU A C 1
ATOM 733 O O . LEU A 1 94 ? -48.377 -1.305 58.622 1.00 84.62 94 LEU A O 1
ATOM 737 N N . THR A 1 95 ? -50.385 -0.421 59.100 1.00 82.88 95 THR A N 1
ATOM 738 C CA . THR A 1 95 ? -50.696 -0.037 57.712 1.00 82.88 95 THR A CA 1
ATOM 739 C C . THR A 1 95 ? -49.615 0.873 57.125 1.00 82.88 95 THR A C 1
ATOM 741 O O . THR A 1 95 ? -49.173 0.651 56.004 1.00 82.88 95 THR A O 1
ATOM 744 N N . LYS A 1 96 ? -49.129 1.861 57.892 1.00 85.06 96 LYS A N 1
ATOM 745 C CA . LYS A 1 96 ? -48.043 2.756 57.449 1.00 85.06 96 LYS A CA 1
ATOM 746 C C . LYS A 1 96 ? -46.719 2.017 57.258 1.00 85.06 96 LYS A C 1
ATOM 748 O O . LYS A 1 96 ? -46.012 2.296 56.296 1.00 85.06 96 LYS A O 1
ATOM 753 N N . LEU A 1 97 ? -46.386 1.091 58.159 1.00 85.25 97 LEU A N 1
ATOM 754 C CA . LEU A 1 97 ? -45.169 0.285 58.060 1.00 85.25 97 LEU A CA 1
ATOM 755 C C . LEU A 1 97 ? -45.206 -0.631 56.829 1.00 85.25 97 LEU A C 1
ATOM 757 O O . LEU A 1 97 ? -44.214 -0.702 56.111 1.00 85.25 97 LEU A O 1
ATOM 761 N N . LEU A 1 98 ? -46.356 -1.254 56.549 1.00 82.75 98 LEU A N 1
ATOM 762 C CA . LEU A 1 98 ? -46.577 -2.076 55.359 1.00 82.75 98 LEU A CA 1
ATOM 763 C C . LEU A 1 98 ? -46.341 -1.280 54.069 1.00 82.75 98 LEU A C 1
ATOM 765 O O . LEU A 1 98 ? -45.586 -1.731 53.213 1.00 82.75 98 LEU A O 1
ATOM 769 N N . THR A 1 99 ? -46.923 -0.081 53.944 1.00 81.94 99 THR A N 1
ATOM 770 C CA . THR A 1 99 ? -46.725 0.761 52.750 1.00 81.94 99 THR A CA 1
ATOM 771 C C . THR A 1 99 ? -45.252 1.127 52.550 1.00 81.94 99 THR A C 1
ATOM 773 O O . THR A 1 99 ? -44.752 1.044 51.434 1.00 81.94 99 THR A O 1
ATOM 776 N N . ILE A 1 100 ? -44.540 1.480 53.628 1.00 83.69 100 ILE A N 1
ATOM 777 C CA . ILE A 1 100 ? -43.108 1.815 53.572 1.00 83.69 100 ILE A CA 1
ATOM 778 C C . ILE A 1 100 ? -42.264 0.588 53.190 1.00 83.69 100 ILE A C 1
ATOM 780 O O . ILE A 1 100 ? -41.320 0.719 52.416 1.00 83.69 100 ILE A O 1
ATOM 784 N N . TYR A 1 101 ? -42.592 -0.598 53.709 1.00 84.69 101 TYR A N 1
ATOM 785 C CA . TYR A 1 101 ? -41.843 -1.821 53.413 1.00 84.69 101 TYR A CA 1
ATOM 786 C C . TYR A 1 101 ? -42.076 -2.320 51.977 1.00 84.69 101 TYR A C 1
ATOM 788 O O . TYR A 1 101 ? -41.111 -2.693 51.316 1.00 84.69 101 TYR A O 1
ATOM 796 N N . SER A 1 102 ? -43.314 -2.244 51.465 1.00 82.94 102 SER A N 1
ATOM 797 C CA . SER A 1 102 ? -43.632 -2.526 50.051 1.00 82.94 102 SER A CA 1
ATOM 798 C C . SER A 1 102 ? -42.826 -1.619 49.123 1.00 82.94 102 SER A C 1
ATOM 800 O O . SER A 1 102 ? -42.095 -2.103 48.266 1.00 82.94 102 SER A O 1
ATOM 802 N N . GLN A 1 103 ? -42.853 -0.305 49.381 1.00 84.69 103 GLN A N 1
ATOM 803 C CA . GLN A 1 103 ? -42.100 0.683 48.602 1.00 84.69 103 GLN A CA 1
ATOM 804 C C . GLN A 1 103 ? -40.585 0.452 48.658 1.00 84.69 103 GLN A C 1
ATOM 806 O O . GLN A 1 103 ? -39.901 0.655 47.660 1.00 84.69 103 GLN A O 1
ATOM 811 N N . LEU A 1 104 ? -40.045 0.023 49.804 1.00 89.81 104 LEU A N 1
ATOM 812 C CA . LEU A 1 104 ? -38.625 -0.307 49.928 1.00 89.81 104 LEU A CA 1
ATOM 813 C C . LEU A 1 104 ? -38.254 -1.554 49.111 1.00 89.81 104 LEU A C 1
ATOM 815 O O . LEU A 1 104 ? -37.196 -1.570 48.489 1.00 89.81 104 LEU A O 1
ATOM 819 N N . TYR A 1 105 ? -39.112 -2.578 49.099 1.00 87.00 105 TYR A N 1
ATOM 820 C CA . TYR A 1 105 ? -38.901 -3.797 48.316 1.00 87.00 105 TYR A CA 1
ATOM 821 C C . TYR A 1 105 ? -39.026 -3.543 46.80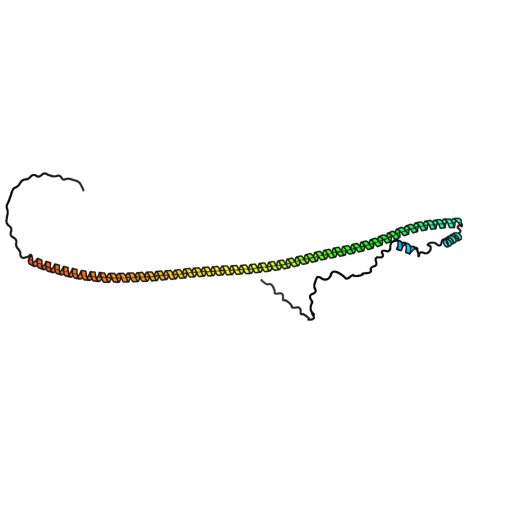5 1.00 87.00 105 TYR A C 1
ATOM 823 O O . TYR A 1 105 ? -38.181 -3.993 46.035 1.00 87.00 105 TYR A O 1
ATOM 831 N N . GLU A 1 106 ? -40.028 -2.766 46.386 1.00 89.19 106 GLU A N 1
ATOM 832 C CA . GLU A 1 106 ? -40.200 -2.314 44.999 1.00 89.19 106 GLU A CA 1
ATOM 833 C C . GLU A 1 106 ? -38.973 -1.520 44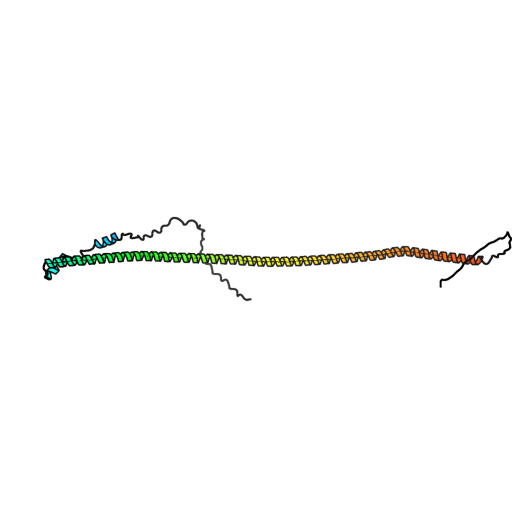.521 1.00 89.19 106 GLU A C 1
ATOM 835 O O . GLU A 1 106 ? -38.383 -1.867 43.499 1.00 89.19 106 GLU A O 1
ATOM 840 N N . LEU A 1 107 ? -38.519 -0.532 45.305 1.00 93.62 107 LEU A N 1
ATOM 841 C CA . LEU A 1 107 ? -37.323 0.269 45.014 1.00 93.62 107 LEU A CA 1
ATOM 842 C C . LEU A 1 107 ? -36.049 -0.587 44.909 1.00 93.62 107 LEU A C 1
ATOM 844 O O . LEU A 1 107 ? -35.184 -0.320 44.077 1.00 93.62 107 LEU A O 1
ATOM 848 N N . GLU A 1 108 ? -35.912 -1.603 45.761 1.00 90.56 108 GLU A N 1
ATOM 849 C CA . GLU A 1 108 ? -34.775 -2.525 45.746 1.00 90.56 108 GLU A CA 1
ATOM 850 C C . GLU A 1 108 ? -34.787 -3.414 44.489 1.00 90.56 108 GLU A C 1
ATOM 852 O O . GLU A 1 108 ? -33.761 -3.571 43.828 1.00 90.56 108 GLU A O 1
ATOM 857 N N . ASN A 1 109 ? -35.955 -3.921 44.088 1.00 91.38 109 ASN A N 1
ATOM 858 C CA . ASN A 1 109 ? -36.111 -4.679 42.847 1.00 91.38 109 ASN A CA 1
ATOM 859 C C . ASN A 1 109 ? -35.841 -3.813 41.598 1.00 91.3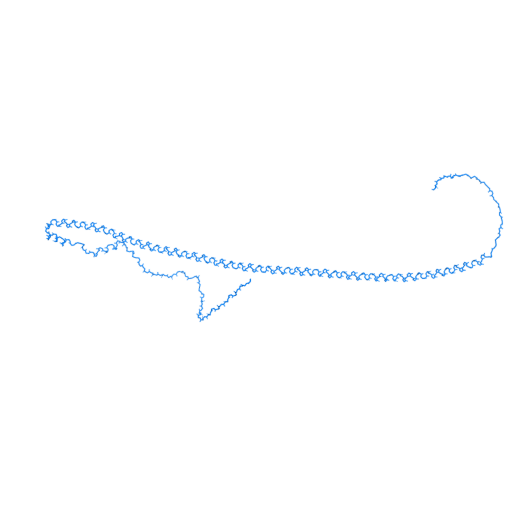8 109 ASN A C 1
ATOM 861 O O . ASN A 1 109 ? -35.104 -4.227 40.700 1.00 91.38 109 ASN A O 1
ATOM 865 N N . GLU A 1 110 ? -36.367 -2.584 41.557 1.00 94.38 110 GLU A N 1
ATOM 866 C CA . GLU A 1 110 ? -36.063 -1.615 40.493 1.00 94.38 110 GLU A CA 1
ATOM 867 C C . GLU A 1 110 ? -34.566 -1.284 40.433 1.00 94.38 110 GLU A C 1
ATOM 869 O O . GLU A 1 110 ? -33.996 -1.201 39.341 1.00 94.38 110 GLU A O 1
ATOM 874 N N . ARG A 1 111 ? -33.902 -1.152 41.591 1.00 95.12 111 ARG A N 1
ATOM 875 C CA . ARG A 1 111 ? -32.451 -0.939 41.673 1.00 95.12 111 ARG A CA 1
ATOM 876 C C . ARG A 1 111 ? -31.676 -2.097 41.051 1.00 95.12 111 ARG A C 1
ATOM 878 O O . ARG A 1 111 ? -30.784 -1.832 40.248 1.00 95.12 111 ARG A O 1
ATOM 885 N N . TYR A 1 112 ? -32.015 -3.346 41.374 1.00 95.88 112 TYR A N 1
ATOM 886 C CA . TYR A 1 112 ? -31.359 -4.515 40.777 1.00 95.88 112 TYR A CA 1
ATOM 887 C C . TYR A 1 112 ? -31.558 -4.583 39.258 1.00 95.88 112 TYR A C 1
ATOM 889 O O . TYR A 1 112 ? -30.605 -4.854 38.525 1.00 95.88 112 TYR A O 1
ATOM 897 N N . LEU A 1 113 ? -32.766 -4.288 38.767 1.00 96.62 113 LEU A N 1
ATOM 898 C CA . LEU A 1 113 ? -33.038 -4.247 37.329 1.00 96.62 113 LEU A CA 1
ATOM 899 C C . LEU A 1 113 ? -32.228 -3.142 36.631 1.00 96.62 113 LEU A C 1
ATOM 901 O O . LEU A 1 113 ? -31.656 -3.375 35.564 1.00 96.62 113 LEU A O 1
ATOM 905 N N . PHE A 1 114 ? -32.131 -1.959 37.245 1.00 97.25 114 PHE A N 1
ATOM 906 C CA . PHE A 1 114 ? -31.339 -0.847 36.722 1.00 97.25 114 PHE A CA 1
ATOM 907 C C . PHE A 1 114 ? -29.833 -1.146 36.732 1.00 97.25 114 PHE A C 1
ATOM 909 O O . PHE A 1 114 ? -29.155 -0.871 35.744 1.00 97.25 114 PHE A O 1
ATOM 916 N N . GLU A 1 115 ? -29.306 -1.747 37.802 1.00 96.81 115 GLU A N 1
ATOM 917 C CA . GLU A 1 115 ? -27.901 -2.166 37.888 1.00 96.81 115 GLU A CA 1
ATOM 918 C C . GLU A 1 115 ? -27.562 -3.217 36.817 1.00 96.81 115 GLU A C 1
ATOM 920 O O . GLU A 1 115 ? -26.550 -3.083 36.126 1.00 96.81 115 GLU A O 1
ATOM 925 N N . SER A 1 116 ? -28.441 -4.203 36.596 1.00 97.06 116 SER A N 1
ATOM 926 C CA . SER A 1 116 ? -28.284 -5.193 35.522 1.00 97.06 116 SER A CA 1
ATOM 927 C C . SER A 1 116 ? -28.267 -4.535 34.139 1.00 97.06 116 SER A C 1
ATOM 929 O O . SER A 1 116 ? -27.366 -4.805 33.346 1.00 97.06 116 SER A O 1
ATOM 931 N N . ALA A 1 117 ? -29.214 -3.633 33.858 1.00 97.56 117 ALA A N 1
ATOM 932 C CA . ALA A 1 117 ? -29.288 -2.927 32.578 1.00 97.56 117 ALA A CA 1
ATOM 933 C C . ALA A 1 117 ? -28.089 -1.982 32.361 1.00 97.56 117 ALA A C 1
ATOM 935 O O . ALA A 1 117 ? -27.580 -1.857 31.247 1.00 97.56 117 ALA A O 1
ATOM 936 N N . GLN A 1 118 ? -27.588 -1.347 33.425 1.00 97.38 118 GLN A N 1
ATOM 937 C CA . GLN A 1 118 ? -26.365 -0.546 33.383 1.00 97.38 118 GLN A CA 1
ATOM 938 C C . GLN A 1 118 ? -25.138 -1.416 33.077 1.00 97.38 118 GLN A C 1
ATOM 940 O O . GLN A 1 118 ? -24.286 -1.006 32.286 1.00 97.38 118 GLN A O 1
ATOM 945 N N . GLN A 1 119 ? -25.036 -2.601 33.683 1.00 97.69 119 GLN A N 1
ATOM 946 C CA . GLN A 1 119 ? -23.926 -3.520 33.449 1.00 97.69 119 GLN A CA 1
ATOM 947 C C . GLN A 1 119 ? -23.959 -4.101 32.028 1.00 97.69 119 GLN A C 1
ATOM 949 O O . GLN A 1 119 ? -22.915 -4.159 31.378 1.00 97.69 119 GLN A O 1
ATOM 954 N N . GLU A 1 120 ? -25.139 -4.463 31.519 1.00 96.94 120 GLU A N 1
ATOM 955 C CA . GLU A 1 120 ? -25.349 -4.873 30.125 1.00 96.94 120 GLU A CA 1
ATOM 956 C C . GLU A 1 120 ? -24.915 -3.762 29.156 1.00 96.94 120 GLU A C 1
ATOM 958 O O . GLU A 1 120 ? -24.044 -3.980 28.313 1.00 96.94 120 GLU A O 1
ATOM 963 N N . LEU A 1 121 ? -25.404 -2.531 29.356 1.00 98.00 121 LEU A N 1
ATOM 964 C CA . LEU A 1 121 ? -25.027 -1.372 28.543 1.00 98.00 121 LEU A CA 1
ATOM 965 C C . LEU A 1 121 ? -23.520 -1.071 28.607 1.00 98.00 121 LEU A C 1
ATOM 967 O O . LEU A 1 121 ? -22.915 -0.708 27.599 1.00 98.00 121 LEU A O 1
ATOM 971 N N . HIS A 1 122 ? -22.890 -1.226 29.774 1.00 97.94 122 HIS A N 1
ATOM 972 C CA . HIS A 1 122 ? -21.447 -1.039 29.922 1.00 97.94 122 HIS A CA 1
ATOM 973 C C . HIS A 1 122 ? -20.653 -2.101 29.143 1.00 97.94 122 HIS A C 1
ATOM 975 O O . HIS A 1 122 ? -19.663 -1.769 28.480 1.00 97.94 122 HIS A O 1
ATOM 981 N N . VAL A 1 123 ? -21.079 -3.367 29.196 1.00 98.00 123 VAL A N 1
ATOM 982 C CA . VAL A 1 123 ? -20.484 -4.463 28.414 1.00 98.00 123 VAL A CA 1
ATOM 983 C C . VAL A 1 123 ? -20.652 -4.210 26.917 1.00 98.00 123 VAL A C 1
ATOM 985 O O . VAL A 1 123 ? -19.663 -4.294 26.190 1.00 98.00 123 VAL A O 1
ATOM 988 N N . ASP A 1 124 ? -21.839 -3.813 26.461 1.00 98.00 124 ASP A N 1
ATOM 989 C CA . ASP A 1 124 ? -22.103 -3.521 25.049 1.00 98.00 124 ASP A CA 1
ATOM 990 C C . ASP A 1 124 ? -21.303 -2.322 24.529 1.00 98.00 124 ASP A C 1
ATOM 992 O O . ASP A 1 124 ? -20.691 -2.411 23.463 1.00 98.00 124 ASP A O 1
ATOM 996 N N . ILE A 1 125 ? -21.210 -1.227 25.292 1.00 98.25 125 ILE A N 1
ATOM 997 C CA . ILE A 1 125 ? -20.351 -0.082 24.945 1.00 98.25 125 ILE A CA 1
ATOM 998 C C . ILE A 1 125 ? -18.882 -0.511 24.877 1.00 98.25 125 ILE A C 1
ATOM 1000 O O . ILE A 1 125 ? -18.157 -0.096 23.971 1.00 98.25 125 ILE A O 1
ATOM 1004 N N . THR A 1 126 ? -18.422 -1.341 25.816 1.00 97.75 126 THR A N 1
ATOM 1005 C CA . THR A 1 126 ? -17.029 -1.812 25.853 1.00 97.75 126 THR A CA 1
ATOM 1006 C C . THR A 1 126 ? -16.731 -2.693 24.644 1.00 97.75 126 THR A C 1
ATOM 1008 O O . THR A 1 126 ? -15.801 -2.406 23.893 1.00 97.75 126 THR A O 1
ATOM 1011 N N . ARG A 1 127 ? -17.590 -3.681 24.377 1.00 97.69 127 ARG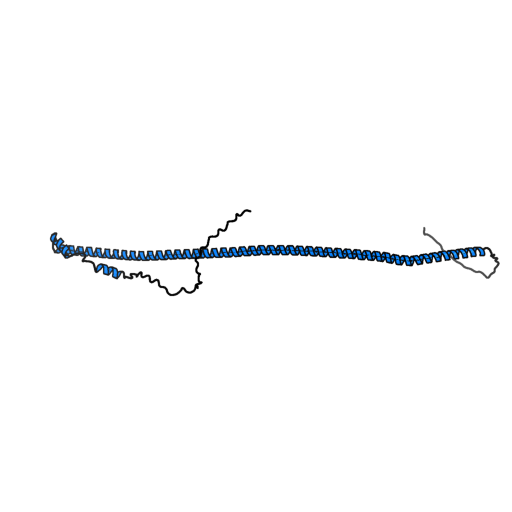 A N 1
ATOM 1012 C CA . ARG A 1 127 ? -17.519 -4.583 23.224 1.00 97.69 127 ARG A CA 1
ATOM 1013 C C . ARG A 1 127 ? -17.571 -3.832 21.895 1.00 97.69 127 ARG A C 1
ATOM 1015 O O . ARG A 1 127 ? -16.778 -4.119 21.004 1.00 97.69 127 ARG A O 1
ATOM 1022 N N . ASN A 1 128 ? -18.474 -2.862 21.754 1.00 98.12 128 ASN A N 1
ATOM 1023 C CA . ASN A 1 128 ? -18.585 -2.035 20.554 1.00 98.12 128 ASN A CA 1
ATOM 1024 C C . ASN A 1 128 ? -17.314 -1.194 20.331 1.00 98.12 128 ASN A C 1
ATOM 1026 O O . ASN A 1 128 ? -16.792 -1.150 19.216 1.00 98.12 128 ASN A O 1
ATOM 1030 N N . ARG A 1 129 ? -16.761 -0.585 21.390 1.00 98.38 129 ARG A N 1
ATOM 1031 C CA . ARG A 1 129 ? -15.493 0.158 21.310 1.00 98.38 129 ARG A CA 1
ATOM 1032 C C . ARG A 1 129 ? -14.320 -0.748 20.949 1.00 98.38 129 ARG A C 1
ATOM 1034 O O . ARG A 1 129 ? -13.525 -0.372 20.093 1.00 98.38 129 ARG A O 1
ATOM 1041 N N . GLU A 1 130 ? -14.215 -1.925 21.559 1.00 98.06 130 GLU A N 1
ATOM 1042 C CA . GLU A 1 130 ? -13.189 -2.917 21.225 1.00 98.06 130 GLU A CA 1
ATOM 1043 C C . GLU A 1 130 ? -13.315 -3.388 19.775 1.00 98.06 130 GLU A C 1
ATOM 1045 O O . GLU A 1 130 ? -12.311 -3.443 19.069 1.00 98.06 130 GLU A O 1
ATOM 1050 N N . GLN A 1 131 ? -14.530 -3.659 19.291 1.00 98.31 131 GLN A N 1
ATOM 1051 C CA . GLN A 1 131 ? -14.770 -4.000 17.891 1.00 98.31 131 GLN A CA 1
ATOM 1052 C C . GLN A 1 131 ? -14.293 -2.877 16.957 1.00 98.31 131 GLN A C 1
ATOM 1054 O O . GLN A 1 131 ? -13.483 -3.136 16.072 1.00 98.31 131 GLN A O 1
ATOM 1059 N N . HIS A 1 132 ? -14.702 -1.626 17.192 1.00 98.19 132 HIS A N 1
ATOM 1060 C CA . HIS A 1 132 ? -14.265 -0.492 16.371 1.00 98.19 132 HIS A CA 1
ATOM 1061 C C . HIS A 1 132 ? -12.747 -0.256 16.412 1.00 98.19 132 HIS A C 1
ATOM 1063 O O . HIS A 1 132 ? -12.161 0.113 15.395 1.00 98.19 132 HIS A O 1
ATOM 1069 N N . ILE A 1 133 ? -12.094 -0.481 17.558 1.00 98.44 133 ILE A N 1
ATOM 1070 C CA . ILE A 1 133 ? -10.631 -0.393 17.682 1.00 98.44 133 ILE A CA 1
ATOM 1071 C C . ILE A 1 133 ? -9.955 -1.510 16.878 1.00 98.44 133 ILE A C 1
ATOM 1073 O O . ILE A 1 133 ? -9.021 -1.231 16.129 1.00 98.44 133 ILE A O 1
ATOM 1077 N N . ASN A 1 134 ? -10.439 -2.750 16.977 1.00 98.19 134 ASN A N 1
ATOM 1078 C CA . ASN A 1 134 ? -9.914 -3.878 16.206 1.00 98.19 134 ASN A CA 1
ATOM 1079 C C . ASN A 1 134 ? -10.117 -3.678 14.694 1.00 98.19 134 ASN A C 1
ATOM 1081 O O . ASN A 1 134 ? -9.184 -3.887 13.922 1.00 98.19 134 ASN A O 1
ATOM 1085 N N . ASP A 1 135 ? -11.289 -3.202 14.268 1.00 98.38 135 ASP A N 1
ATOM 1086 C CA . ASP A 1 135 ? -11.575 -2.875 12.867 1.00 98.38 135 ASP A CA 1
ATOM 1087 C C . ASP A 1 135 ? -10.649 -1.762 12.345 1.00 98.38 135 ASP A C 1
ATOM 1089 O O . ASP A 1 135 ? -10.110 -1.874 11.242 1.00 98.38 135 ASP A O 1
ATOM 1093 N N . ALA A 1 136 ? -10.395 -0.720 13.146 1.00 98.19 136 ALA A N 1
ATOM 1094 C CA . ALA A 1 136 ? -9.457 0.346 12.797 1.00 98.19 136 ALA A CA 1
ATOM 1095 C C . ALA A 1 136 ? -8.004 -0.159 12.703 1.00 98.19 136 ALA A C 1
ATOM 1097 O O . ALA A 1 136 ? -7.302 0.179 11.751 1.00 98.19 136 ALA A O 1
ATOM 1098 N N . ILE A 1 137 ? -7.558 -1.007 13.637 1.00 98.38 137 ILE A N 1
ATOM 1099 C CA . ILE A 1 137 ? -6.230 -1.645 13.595 1.00 98.38 137 ILE A CA 1
ATOM 1100 C C . ILE A 1 137 ? -6.095 -2.520 12.341 1.00 98.38 137 ILE A C 1
ATOM 1102 O O . ILE A 1 137 ? -5.089 -2.436 11.640 1.00 98.38 137 ILE A O 1
ATOM 1106 N N . ASN A 1 138 ? -7.119 -3.307 12.005 1.00 98.31 138 ASN A N 1
ATOM 1107 C CA . ASN A 1 138 ? -7.135 -4.134 10.798 1.00 98.31 138 ASN A CA 1
ATOM 1108 C C . ASN A 1 138 ? -7.039 -3.288 9.517 1.00 98.31 138 ASN A C 1
ATOM 1110 O O . ASN A 1 138 ? -6.287 -3.641 8.608 1.00 98.31 138 ASN A O 1
ATOM 1114 N N . GLN A 1 139 ? -7.744 -2.153 9.454 1.00 98.31 139 GLN A N 1
ATOM 1115 C CA . GLN A 1 139 ? -7.656 -1.210 8.332 1.00 98.31 139 GLN A CA 1
ATOM 1116 C C . GLN A 1 139 ? -6.270 -0.556 8.225 1.00 98.31 139 GLN A C 1
ATOM 1118 O O . GLN A 1 139 ? -5.737 -0.452 7.122 1.00 98.31 139 GLN A O 1
ATOM 1123 N N . ILE A 1 140 ? -5.660 -0.165 9.350 1.00 98.44 140 ILE A N 1
ATOM 1124 C CA . ILE A 1 140 ? -4.296 0.388 9.386 1.00 98.44 140 ILE A CA 1
ATOM 1125 C C . ILE A 1 140 ? -3.281 -0.653 8.897 1.00 98.44 140 ILE A C 1
ATOM 1127 O O . ILE A 1 140 ? -2.493 -0.352 8.006 1.00 98.44 140 ILE A O 1
ATOM 1131 N N . ASN A 1 141 ? -3.348 -1.891 9.397 1.00 98.12 141 ASN A N 1
ATOM 1132 C CA . ASN A 1 141 ? -2.462 -2.982 8.979 1.00 98.12 141 ASN A CA 1
ATOM 1133 C C . ASN A 1 141 ? -2.620 -3.318 7.484 1.00 98.12 141 ASN A C 1
ATOM 1135 O O . ASN A 1 141 ? -1.637 -3.600 6.796 1.00 98.12 141 ASN A O 1
ATOM 1139 N N . ALA A 1 142 ? -3.851 -3.282 6.961 1.00 98.19 142 ALA A N 1
ATOM 1140 C CA . ALA A 1 142 ? -4.108 -3.467 5.535 1.00 98.19 142 ALA A CA 1
ATOM 1141 C C . ALA A 1 142 ? -3.487 -2.336 4.699 1.00 98.19 142 ALA A C 1
ATOM 1143 O O . ALA A 1 142 ? -2.800 -2.622 3.719 1.00 98.19 142 ALA A O 1
ATOM 1144 N N . LEU A 1 143 ? -3.662 -1.080 5.125 1.00 98.38 143 LEU A N 1
ATOM 1145 C CA . LEU A 1 143 ? -3.092 0.094 4.467 1.00 98.38 143 LEU A CA 1
ATOM 1146 C C . LEU A 1 143 ? -1.556 0.105 4.511 1.00 98.38 143 LEU A C 1
ATOM 1148 O O . LEU A 1 143 ? -0.932 0.456 3.515 1.00 98.38 143 LEU A O 1
ATOM 1152 N N . GLU A 1 144 ? -0.938 -0.304 5.621 1.00 98.12 144 GLU A N 1
ATOM 1153 C CA . GLU A 1 144 ? 0.521 -0.425 5.740 1.00 98.12 144 GLU A CA 1
ATOM 1154 C C . GLU A 1 144 ? 1.070 -1.507 4.796 1.00 98.12 144 GLU A C 1
ATOM 1156 O O . GLU A 1 144 ? 2.048 -1.269 4.085 1.00 98.12 144 GLU A O 1
ATOM 1161 N N . ARG A 1 145 ? 0.394 -2.663 4.708 1.00 98.38 145 ARG A N 1
ATOM 1162 C CA . ARG A 1 145 ? 0.732 -3.725 3.748 1.00 98.38 145 ARG A CA 1
ATOM 1163 C C . ARG A 1 145 ? 0.615 -3.240 2.301 1.00 98.38 145 ARG A C 1
ATOM 1165 O O . ARG A 1 145 ? 1.525 -3.481 1.511 1.00 98.38 145 ARG A O 1
ATOM 1172 N N . ASP A 1 146 ? -0.481 -2.570 1.947 1.00 98.44 146 ASP A N 1
ATOM 1173 C CA . ASP A 1 146 ? -0.696 -2.063 0.586 1.00 98.44 146 ASP A CA 1
ATOM 1174 C C . ASP A 1 146 ? 0.290 -0.933 0.239 1.00 98.44 146 ASP A C 1
ATOM 1176 O O . ASP A 1 146 ? 0.839 -0.916 -0.862 1.00 98.44 146 ASP A O 1
ATOM 1180 N N . TYR A 1 147 ? 0.614 -0.052 1.192 1.00 98.44 147 TYR A N 1
ATOM 1181 C CA . TYR A 1 147 ? 1.673 0.951 1.045 1.00 98.44 147 TYR A CA 1
ATOM 1182 C C . TYR A 1 147 ? 3.049 0.311 0.812 1.00 98.44 147 TYR A C 1
ATOM 1184 O O . TYR A 1 147 ? 3.777 0.745 -0.081 1.00 98.44 147 TYR A O 1
ATOM 1192 N N . GLY A 1 148 ? 3.391 -0.741 1.565 1.00 98.12 148 GLY A N 1
ATOM 1193 C CA . GLY A 1 148 ? 4.628 -1.502 1.377 1.00 98.12 148 GLY A CA 1
ATOM 1194 C C . GLY A 1 148 ? 4.730 -2.105 -0.026 1.00 98.12 148 GLY A C 1
ATOM 1195 O O . GLY A 1 148 ? 5.728 -1.892 -0.709 1.00 98.12 148 GLY A O 1
ATOM 1196 N N . ILE A 1 149 ? 3.662 -2.762 -0.496 1.00 98.25 149 ILE A N 1
ATOM 1197 C CA . ILE A 1 149 ? 3.587 -3.330 -1.854 1.00 98.25 149 ILE A CA 1
ATOM 1198 C C . ILE A 1 149 ? 3.781 -2.242 -2.918 1.00 98.25 149 ILE A C 1
ATOM 1200 O O . ILE A 1 149 ? 4.608 -2.407 -3.811 1.00 98.25 149 ILE A O 1
ATOM 1204 N N . ILE A 1 150 ? 3.070 -1.115 -2.808 1.00 98.38 150 ILE A N 1
ATOM 1205 C CA . ILE A 1 150 ? 3.171 0.001 -3.763 1.00 98.38 150 ILE A CA 1
ATOM 1206 C C . ILE A 1 150 ? 4.577 0.621 -3.745 1.00 98.38 150 ILE A C 1
ATOM 1208 O O . ILE A 1 150 ? 5.107 0.976 -4.798 1.00 98.38 150 ILE A O 1
ATOM 1212 N N . SER A 1 151 ? 5.201 0.742 -2.571 1.00 98.19 151 SER A N 1
ATOM 1213 C CA . SER A 1 151 ? 6.573 1.239 -2.423 1.00 98.19 151 SER A CA 1
ATOM 1214 C C . SER A 1 151 ? 7.589 0.312 -3.098 1.00 98.19 151 SER A C 1
ATOM 1216 O O . SER A 1 151 ? 8.466 0.785 -3.826 1.00 98.19 151 SER A O 1
ATOM 1218 N N . ASP A 1 152 ? 7.462 -1.001 -2.899 1.00 98.12 152 ASP A N 1
ATOM 1219 C CA . ASP A 1 152 ? 8.347 -1.999 -3.503 1.00 98.12 152 ASP A CA 1
ATOM 1220 C C . ASP A 1 152 ? 8.149 -2.095 -5.024 1.00 98.12 152 ASP A C 1
ATOM 1222 O O . ASP A 1 152 ? 9.134 -2.138 -5.767 1.00 98.12 152 ASP A O 1
ATOM 1226 N N . GLU A 1 153 ? 6.904 -2.045 -5.510 1.00 98.25 153 GLU A N 1
ATOM 1227 C CA . GLU A 1 153 ? 6.580 -1.992 -6.941 1.00 98.25 153 GLU A CA 1
ATOM 1228 C C . GLU A 1 153 ? 7.149 -0.724 -7.593 1.00 98.25 153 GLU A C 1
ATOM 1230 O O . GLU A 1 153 ? 7.839 -0.805 -8.611 1.00 98.25 153 GLU A O 1
ATOM 1235 N N . LEU A 1 154 ? 6.946 0.447 -6.979 1.00 98.19 154 LEU A N 1
ATOM 1236 C CA . LEU A 1 154 ? 7.479 1.719 -7.469 1.00 98.19 154 LEU A CA 1
ATOM 1237 C C . LEU A 1 154 ? 9.013 1.718 -7.505 1.00 98.19 154 LEU A C 1
ATOM 1239 O O . LEU A 1 154 ? 9.608 2.195 -8.474 1.00 98.19 154 LEU A O 1
ATOM 1243 N N . ASN A 1 155 ? 9.665 1.165 -6.480 1.00 98.06 155 ASN A N 1
ATOM 1244 C CA . ASN A 1 155 ? 11.118 1.021 -6.445 1.00 98.06 155 ASN A CA 1
ATOM 1245 C C . ASN A 1 155 ? 11.617 0.045 -7.526 1.00 98.06 155 ASN A C 1
ATOM 1247 O O . ASN A 1 155 ? 12.606 0.333 -8.201 1.00 98.06 155 ASN A O 1
ATOM 1251 N N . ASN A 1 156 ? 10.912 -1.066 -7.757 1.00 97.62 156 ASN A N 1
ATOM 1252 C CA . ASN A 1 156 ? 11.215 -1.996 -8.843 1.00 97.62 156 ASN A CA 1
ATOM 1253 C C . ASN A 1 156 ? 11.070 -1.322 -10.220 1.00 97.62 156 ASN A C 1
ATOM 1255 O O . ASN A 1 156 ? 12.008 -1.349 -11.015 1.00 97.62 156 ASN A O 1
ATOM 1259 N N . HIS A 1 157 ? 9.960 -0.621 -10.474 1.00 97.75 157 HIS A N 1
ATOM 1260 C CA . HIS A 1 157 ? 9.746 0.149 -11.705 1.00 97.75 157 HIS A CA 1
ATOM 1261 C C . HIS A 1 157 ? 10.798 1.252 -11.893 1.00 97.75 157 HIS A C 1
ATOM 1263 O O . HIS A 1 157 ? 11.267 1.472 -13.009 1.00 97.75 157 HIS A O 1
ATOM 1269 N N . PHE A 1 158 ? 11.238 1.910 -10.817 1.00 98.06 158 PHE A N 1
ATOM 1270 C CA . PHE A 1 158 ? 12.328 2.883 -10.871 1.00 98.06 158 PHE A CA 1
ATOM 1271 C C . PHE A 1 158 ? 13.674 2.234 -11.234 1.00 98.06 158 PHE A C 1
ATOM 1273 O O . PHE A 1 158 ? 14.408 2.765 -12.072 1.00 98.06 158 PHE A O 1
ATOM 1280 N N . ILE A 1 159 ? 14.001 1.077 -10.648 1.00 97.75 159 ILE A N 1
ATOM 1281 C CA . ILE A 1 159 ? 15.215 0.310 -10.968 1.00 97.75 159 ILE A CA 1
ATOM 1282 C C . ILE A 1 159 ? 15.176 -0.190 -12.418 1.00 97.75 159 ILE A C 1
ATOM 1284 O O . ILE A 1 159 ? 16.179 -0.061 -13.123 1.00 97.75 159 ILE A O 1
ATOM 1288 N N . GLN A 1 160 ? 14.030 -0.702 -12.872 1.00 97.88 160 GLN A N 1
ATOM 1289 C CA . GLN A 1 160 ? 13.806 -1.149 -14.245 1.00 97.88 160 GLN A CA 1
ATOM 1290 C C . GLN A 1 160 ? 13.965 0.009 -15.233 1.00 97.88 160 GLN A C 1
ATOM 1292 O O . GLN A 1 160 ? 14.847 -0.045 -16.083 1.00 97.88 160 GLN A O 1
ATOM 1297 N N . MET A 1 161 ? 13.227 1.109 -15.055 1.00 97.81 161 MET A N 1
ATOM 1298 C CA . MET A 1 161 ? 13.336 2.304 -15.899 1.00 97.81 161 MET A CA 1
ATOM 1299 C C . MET A 1 161 ? 14.772 2.852 -15.932 1.00 97.81 161 MET A C 1
ATOM 1301 O O . MET A 1 161 ? 15.271 3.249 -16.983 1.00 97.81 161 MET A O 1
ATOM 1305 N N . LYS A 1 162 ? 15.483 2.842 -14.797 1.00 97.81 162 LYS A N 1
ATOM 1306 C CA . LYS A 1 162 ? 16.899 3.229 -14.731 1.00 97.81 162 LYS A CA 1
ATOM 1307 C C . LYS A 1 162 ? 17.811 2.267 -15.507 1.00 97.81 162 LYS A C 1
ATOM 1309 O O . LYS A 1 162 ? 18.843 2.707 -16.020 1.00 97.81 162 LYS A O 1
ATOM 1314 N N . ASN A 1 163 ? 17.489 0.976 -15.570 1.00 97.31 163 ASN A N 1
ATOM 1315 C CA . A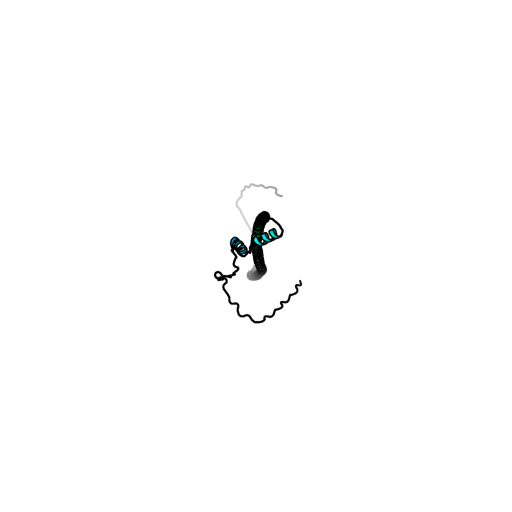SN A 1 163 ? 18.200 0.003 -16.400 1.00 97.31 163 ASN A CA 1
ATOM 1316 C C . ASN A 1 163 ? 17.915 0.264 -17.885 1.00 97.31 163 ASN A C 1
ATOM 1318 O O . ASN A 1 163 ? 18.851 0.514 -18.640 1.00 97.31 163 ASN A O 1
ATOM 1322 N N . ASP A 1 164 ? 16.640 0.356 -18.261 1.00 97.75 164 ASP A N 1
ATOM 1323 C CA . ASP A 1 164 ? 16.185 0.595 -19.633 1.00 97.75 164 ASP A CA 1
ATOM 1324 C C . ASP A 1 164 ? 16.782 1.889 -20.216 1.00 97.75 164 ASP A C 1
ATOM 1326 O O . ASP A 1 164 ? 17.288 1.895 -21.337 1.00 97.75 164 ASP A O 1
ATOM 1330 N N . ILE A 1 165 ? 16.837 2.972 -19.427 1.00 97.56 165 ILE A N 1
ATOM 1331 C CA . ILE A 1 165 ? 17.506 4.229 -19.807 1.00 97.56 165 ILE A CA 1
ATOM 1332 C C . ILE A 1 165 ? 19.014 4.023 -20.033 1.00 97.56 165 ILE A C 1
ATOM 1334 O O . ILE A 1 165 ? 19.565 4.554 -20.996 1.00 97.56 165 ILE A O 1
ATOM 1338 N N . GLN A 1 166 ? 19.706 3.259 -19.180 1.00 97.25 166 GLN A N 1
ATOM 1339 C CA . GLN A 1 166 ? 21.134 2.966 -19.376 1.00 97.25 166 GLN A CA 1
ATOM 1340 C C . GLN A 1 166 ? 21.379 2.104 -20.619 1.00 97.25 166 GLN A C 1
ATOM 1342 O O . GLN A 1 166 ? 22.344 2.356 -21.342 1.00 97.25 166 GLN A O 1
ATOM 1347 N N . VAL A 1 167 ? 20.508 1.127 -20.890 1.00 97.31 167 VAL A N 1
ATOM 1348 C CA . VAL A 1 167 ? 20.553 0.304 -22.104 1.00 97.31 167 VAL A CA 1
ATOM 1349 C C . VAL A 1 167 ? 20.337 1.179 -23.338 1.00 97.31 167 VAL A C 1
ATOM 1351 O O . VAL A 1 167 ? 21.180 1.154 -24.230 1.00 97.31 167 VAL A O 1
ATOM 1354 N N . ALA A 1 168 ? 19.303 2.023 -23.356 1.00 97.25 168 ALA A N 1
ATOM 1355 C CA . ALA A 1 168 ? 19.013 2.933 -24.466 1.00 97.25 168 ALA A CA 1
ATOM 1356 C C . ALA A 1 168 ? 20.148 3.943 -24.725 1.00 97.25 168 ALA A C 1
ATOM 1358 O O . ALA A 1 168 ? 20.531 4.163 -25.873 1.00 97.25 168 ALA A O 1
ATOM 1359 N N . ILE A 1 169 ? 20.747 4.520 -23.674 1.00 97.62 169 ILE A N 1
ATOM 1360 C CA . ILE A 1 169 ? 21.915 5.412 -23.800 1.00 97.62 169 ILE A CA 1
ATOM 1361 C C . ILE A 1 169 ? 23.129 4.656 -24.358 1.00 97.62 169 ILE A C 1
ATOM 1363 O O . ILE A 1 169 ? 23.869 5.193 -25.188 1.00 97.62 169 ILE A O 1
ATOM 1367 N N . ASN A 1 170 ? 23.364 3.421 -23.908 1.00 97.00 170 ASN A N 1
ATOM 1368 C CA . ASN A 1 170 ? 24.473 2.607 -24.398 1.00 97.00 170 ASN A CA 1
ATOM 1369 C C . ASN A 1 170 ? 24.269 2.190 -25.862 1.00 97.00 170 ASN A C 1
ATOM 1371 O O . ASN A 1 170 ? 25.219 2.246 -26.641 1.00 97.00 170 ASN A O 1
ATOM 1375 N N . ASP A 1 171 ? 23.042 1.840 -26.246 1.00 97.38 171 ASP A N 1
ATOM 1376 C CA . ASP A 1 171 ? 22.692 1.496 -27.623 1.00 97.38 171 ASP A CA 1
ATOM 1377 C C . ASP A 1 171 ? 22.843 2.712 -28.543 1.00 97.38 171 ASP A C 1
ATOM 1379 O O . ASP A 1 171 ? 23.629 2.666 -29.485 1.00 97.38 171 ASP A O 1
ATOM 1383 N N . GLN A 1 172 ? 22.279 3.871 -28.179 1.00 97.12 172 GLN A N 1
ATOM 1384 C CA . GLN A 1 172 ? 22.469 5.126 -28.917 1.00 97.12 172 GLN A CA 1
ATOM 1385 C C . GLN A 1 172 ? 23.959 5.496 -29.068 1.00 97.12 172 GLN A C 1
ATOM 1387 O O . GLN A 1 172 ? 24.400 5.959 -30.125 1.00 97.12 172 GLN A O 1
ATOM 1392 N N . LYS A 1 173 ? 24.774 5.280 -28.026 1.00 97.50 173 LYS A N 1
ATOM 1393 C CA . LYS A 1 173 ? 26.230 5.489 -28.077 1.00 97.50 173 LYS A CA 1
ATOM 1394 C C . LYS A 1 173 ? 26.923 4.479 -28.999 1.00 97.50 173 LYS A C 1
ATOM 1396 O O . LYS A 1 173 ? 27.853 4.857 -29.720 1.00 97.50 173 LYS A O 1
ATOM 1401 N N . SER A 1 174 ? 26.487 3.221 -28.990 1.00 96.69 174 SER A N 1
ATOM 1402 C CA . SER A 1 174 ? 26.969 2.152 -29.869 1.00 96.69 174 SER A CA 1
ATOM 1403 C C . SER A 1 174 ? 26.631 2.448 -31.332 1.00 96.69 174 SER A C 1
ATOM 1405 O O . SER A 1 174 ? 27.534 2.483 -32.170 1.00 96.69 174 SER A O 1
ATOM 1407 N N . GLU A 1 175 ? 25.373 2.781 -31.630 1.00 97.19 175 GLU A N 1
ATOM 1408 C CA . GLU A 1 175 ? 24.891 3.194 -32.949 1.00 97.19 175 GLU A CA 1
ATOM 1409 C C . GLU A 1 175 ? 25.642 4.414 -33.484 1.00 97.19 175 GLU A C 1
ATOM 1411 O O . GLU A 1 175 ? 26.125 4.393 -34.616 1.00 97.19 175 GLU A O 1
ATOM 1416 N N . ASN A 1 176 ? 25.809 5.462 -32.671 1.00 97.12 176 ASN A N 1
ATOM 1417 C CA . ASN A 1 176 ? 26.556 6.658 -33.062 1.00 97.12 176 ASN A CA 1
ATOM 1418 C C . ASN A 1 176 ? 28.032 6.315 -33.354 1.00 97.12 176 ASN A C 1
ATOM 1420 O O . ASN A 1 176 ? 28.582 6.707 -34.385 1.00 97.12 176 ASN A O 1
ATOM 1424 N N . THR A 1 177 ? 28.652 5.469 -32.523 1.00 97.00 177 THR A N 1
ATOM 1425 C CA . THR A 1 177 ? 30.013 4.956 -32.758 1.00 97.00 177 THR A CA 1
ATOM 1426 C C . THR A 1 177 ? 30.104 4.139 -34.055 1.00 97.00 177 THR A C 1
ATOM 1428 O O . THR A 1 177 ? 31.066 4.287 -34.811 1.00 97.00 177 THR A O 1
ATOM 1431 N N . LEU A 1 178 ? 29.111 3.294 -34.348 1.00 96.75 178 LEU A N 1
ATOM 1432 C CA . LEU A 1 178 ? 29.020 2.507 -35.581 1.00 96.75 178 LEU A CA 1
ATOM 1433 C C . LEU A 1 178 ? 28.842 3.428 -36.794 1.00 96.75 178 LEU A C 1
ATOM 1435 O O . LEU A 1 178 ? 29.546 3.272 -37.791 1.00 96.75 178 LEU A O 1
ATOM 1439 N N . MET A 1 179 ? 27.959 4.422 -36.709 1.00 96.81 179 MET A N 1
ATOM 1440 C CA . MET A 1 179 ? 27.719 5.397 -37.770 1.00 96.81 179 MET A CA 1
ATOM 1441 C C . MET A 1 179 ? 28.972 6.232 -38.061 1.00 96.81 179 MET A C 1
ATOM 1443 O O . MET A 1 179 ? 29.356 6.366 -39.221 1.00 96.81 179 MET A O 1
ATOM 1447 N N . SER A 1 180 ? 29.674 6.694 -37.024 1.00 96.00 180 SER A N 1
ATOM 1448 C CA . SER A 1 180 ? 30.968 7.374 -37.148 1.00 96.00 180 SER A CA 1
ATOM 1449 C C . SER A 1 180 ? 32.019 6.485 -37.832 1.00 96.00 180 SER A C 1
ATOM 1451 O O . SER A 1 180 ? 32.624 6.888 -38.828 1.00 96.00 180 SER A O 1
ATOM 1453 N N . LYS A 1 181 ? 32.153 5.215 -37.413 1.00 97.38 181 LYS A N 1
ATOM 1454 C CA . LYS A 1 181 ? 33.016 4.226 -38.090 1.00 97.38 181 LYS A CA 1
ATOM 1455 C C . LYS A 1 181 ? 32.618 4.000 -39.555 1.00 97.38 181 LYS A C 1
ATOM 1457 O O . LYS A 1 181 ? 33.490 3.915 -40.412 1.00 97.38 181 LYS A O 1
ATOM 1462 N N . LYS A 1 182 ? 31.320 3.941 -39.868 1.00 97.56 182 LYS A N 1
ATOM 1463 C CA . LYS A 1 182 ? 30.790 3.780 -41.235 1.00 97.56 182 LYS A CA 1
ATOM 1464 C C . LYS A 1 182 ? 31.128 4.985 -42.121 1.00 97.56 182 LYS A C 1
ATOM 1466 O O . LYS A 1 182 ? 31.480 4.799 -43.284 1.00 97.56 182 LYS A O 1
ATOM 1471 N N . ILE A 1 183 ? 31.059 6.201 -41.576 1.00 97.12 183 ILE A N 1
ATOM 1472 C CA . ILE A 1 183 ? 31.490 7.430 -42.258 1.00 97.12 183 ILE A CA 1
ATOM 1473 C C . ILE A 1 183 ? 33.005 7.397 -42.500 1.00 97.12 183 ILE A C 1
ATOM 1475 O O . ILE A 1 183 ? 33.434 7.628 -43.628 1.00 97.12 183 ILE A O 1
ATOM 1479 N N . MET A 1 184 ? 33.805 7.032 -41.492 1.00 96.50 184 MET A N 1
ATOM 1480 C CA . MET A 1 184 ? 35.263 6.909 -41.616 1.00 96.50 184 MET A CA 1
ATOM 1481 C C . MET A 1 184 ? 35.673 5.881 -42.683 1.00 96.50 184 MET A C 1
ATOM 1483 O O . MET A 1 184 ? 36.522 6.174 -43.522 1.00 96.50 184 MET A O 1
ATOM 1487 N N . LEU A 1 185 ? 35.031 4.708 -42.715 1.00 97.25 185 LEU A N 1
ATOM 1488 C CA . LEU A 1 185 ? 35.284 3.685 -43.735 1.00 97.25 185 LEU A CA 1
ATOM 1489 C C . LEU A 1 185 ? 34.940 4.181 -45.145 1.00 97.25 185 LEU A C 1
ATOM 1491 O O . LEU A 1 185 ? 35.749 4.015 -46.053 1.00 97.25 185 LEU A O 1
ATOM 1495 N N . ARG A 1 186 ? 33.798 4.859 -45.333 1.00 97.50 186 ARG A N 1
ATOM 1496 C CA . ARG A 1 186 ? 33.452 5.473 -46.630 1.00 97.50 186 ARG A CA 1
ATOM 1497 C C . ARG A 1 186 ? 34.401 6.597 -47.028 1.00 97.50 186 ARG A C 1
ATOM 1499 O O . ARG A 1 186 ? 34.685 6.753 -48.213 1.00 97.50 186 ARG A O 1
ATOM 1506 N N . MET A 1 187 ? 34.901 7.376 -46.070 1.00 95.12 187 MET A N 1
ATOM 1507 C CA . MET A 1 187 ? 35.911 8.404 -46.325 1.00 95.12 187 MET A CA 1
ATOM 1508 C C . MET A 1 187 ? 37.233 7.769 -46.771 1.00 95.12 187 MET A C 1
ATOM 1510 O O . MET A 1 187 ? 37.820 8.225 -47.748 1.00 95.12 187 MET A O 1
ATOM 1514 N N . GLN A 1 188 ? 37.663 6.682 -46.125 1.00 96.62 188 GLN A N 1
ATOM 1515 C CA . GLN A 1 188 ? 38.848 5.921 -46.521 1.00 96.62 188 GLN A CA 1
ATOM 1516 C C . GLN A 1 188 ? 38.682 5.273 -47.904 1.00 96.62 188 GLN A C 1
ATOM 1518 O O . GLN A 1 188 ? 39.585 5.380 -48.728 1.00 96.62 188 GLN A O 1
ATOM 1523 N N . GLU A 1 189 ? 37.534 4.650 -48.182 1.00 96.50 189 GLU A N 1
ATOM 1524 C CA . GLU A 1 189 ? 37.198 4.072 -49.490 1.00 96.50 189 GLU A CA 1
ATOM 1525 C C . GLU A 1 189 ? 37.202 5.144 -50.589 1.00 96.50 189 GLU A C 1
ATOM 1527 O O . GLU A 1 189 ? 37.838 4.970 -51.626 1.00 96.50 189 GLU A O 1
ATOM 1532 N N . THR A 1 190 ? 36.566 6.292 -50.336 1.00 96.25 190 THR A N 1
ATOM 1533 C CA . THR A 1 190 ? 36.531 7.427 -51.271 1.00 96.25 190 THR A CA 1
ATOM 1534 C C . THR A 1 190 ? 37.927 8.003 -51.500 1.00 96.25 190 THR A C 1
ATOM 1536 O O . THR A 1 190 ? 38.300 8.251 -52.642 1.00 96.25 190 THR A O 1
ATOM 1539 N N . ASN A 1 191 ? 38.733 8.167 -50.447 1.00 95.88 191 ASN A N 1
ATOM 1540 C CA . ASN A 1 191 ? 40.108 8.655 -50.555 1.00 95.88 191 ASN A CA 1
ATOM 1541 C C . ASN A 1 191 ? 41.006 7.674 -51.327 1.00 95.88 191 ASN A C 1
ATOM 1543 O O . ASN A 1 191 ? 41.778 8.087 -52.192 1.00 95.88 191 ASN A O 1
ATOM 1547 N N . HIS A 1 192 ? 40.873 6.371 -51.061 1.00 96.75 192 HIS A N 1
ATOM 1548 C CA . HIS A 1 192 ? 41.566 5.327 -51.811 1.00 96.75 192 HIS A CA 1
ATOM 1549 C C . HIS A 1 192 ? 41.153 5.361 -53.283 1.00 96.75 192 HIS A C 1
ATOM 1551 O O . HIS A 1 192 ? 42.023 5.398 -54.146 1.00 96.75 192 HIS A O 1
ATOM 1557 N N . LYS A 1 193 ? 39.845 5.446 -53.570 1.00 97.00 193 LYS A N 1
ATOM 1558 C CA . LYS A 1 193 ? 39.321 5.564 -54.933 1.00 97.00 193 LYS A CA 1
ATOM 1559 C C . LYS A 1 193 ? 39.882 6.795 -55.645 1.00 97.00 193 LYS A C 1
ATOM 1561 O O . LYS A 1 193 ? 40.454 6.638 -56.715 1.00 97.00 193 LYS A O 1
ATOM 1566 N N . ILE A 1 194 ? 39.801 7.985 -55.045 1.00 95.31 194 ILE A N 1
ATOM 1567 C CA . ILE A 1 194 ? 40.377 9.219 -55.608 1.00 95.31 194 ILE A CA 1
ATOM 1568 C C . ILE A 1 194 ? 41.874 9.040 -55.883 1.00 95.31 194 ILE A C 1
ATOM 1570 O O . ILE A 1 194 ? 42.334 9.376 -56.969 1.00 95.31 194 ILE A O 1
ATOM 1574 N N . THR A 1 195 ? 42.624 8.461 -54.944 1.00 95.44 195 THR A N 1
ATOM 1575 C CA . THR A 1 195 ? 44.068 8.227 -55.100 1.00 95.44 195 THR A CA 1
ATOM 1576 C C . THR A 1 195 ? 44.367 7.263 -56.251 1.00 95.44 195 THR A C 1
ATOM 1578 O O . THR A 1 195 ? 45.260 7.533 -57.052 1.00 95.44 195 THR A O 1
ATOM 1581 N N . THR A 1 196 ? 43.620 6.161 -56.377 1.00 95.56 196 THR A N 1
ATOM 1582 C CA . THR A 1 196 ? 43.810 5.185 -57.461 1.00 95.56 196 THR A CA 1
ATOM 1583 C C . THR A 1 196 ? 43.378 5.722 -58.822 1.00 95.56 196 THR A C 1
ATOM 1585 O O . THR A 1 196 ? 44.106 5.534 -59.791 1.00 95.56 196 THR A O 1
ATOM 1588 N N . GLU A 1 197 ? 42.248 6.430 -58.899 1.00 94.56 197 GLU A N 1
ATOM 1589 C CA . GLU A 1 197 ? 41.757 7.063 -60.131 1.00 94.56 197 GLU A CA 1
ATOM 1590 C C . GLU A 1 197 ? 42.730 8.160 -60.591 1.00 94.56 197 GLU A C 1
ATOM 1592 O O . GLU A 1 197 ? 43.094 8.203 -61.761 1.00 94.56 197 GLU A O 1
ATOM 1597 N N . LEU A 1 198 ? 43.244 8.991 -59.673 1.00 93.69 198 LEU A N 1
ATOM 1598 C CA . LEU A 1 198 ? 44.232 10.031 -59.978 1.00 93.69 198 LEU A CA 1
ATOM 1599 C C . LEU A 1 198 ? 45.588 9.446 -60.396 1.00 93.69 198 LEU A C 1
ATOM 1601 O O . LEU A 1 198 ? 46.191 9.930 -61.352 1.00 93.69 198 LEU A O 1
ATOM 1605 N N . ASN A 1 199 ? 46.067 8.392 -59.727 1.00 93.25 199 ASN A N 1
ATOM 1606 C CA . ASN A 1 199 ? 47.303 7.713 -60.122 1.00 93.25 199 ASN A CA 1
ATOM 1607 C C . ASN A 1 199 ? 47.159 7.058 -61.506 1.00 93.25 199 ASN A C 1
ATOM 1609 O O . ASN A 1 199 ? 48.045 7.196 -62.350 1.00 93.25 199 ASN A O 1
ATOM 1613 N N . MET A 1 200 ? 46.019 6.410 -61.767 1.00 93.00 200 MET A N 1
ATOM 1614 C CA . MET A 1 200 ? 45.713 5.809 -63.063 1.00 93.00 200 MET A CA 1
ATOM 1615 C C . MET A 1 200 ? 45.568 6.867 -64.164 1.00 93.00 200 MET A C 1
ATOM 1617 O O . MET A 1 200 ? 46.132 6.686 -65.240 1.00 93.00 200 MET A O 1
ATOM 1621 N N . ALA A 1 201 ? 44.889 7.986 -63.897 1.00 92.25 201 ALA A N 1
ATOM 1622 C CA . ALA A 1 201 ? 44.754 9.104 -64.830 1.00 92.25 201 ALA A CA 1
ATOM 1623 C C . ALA A 1 201 ? 46.116 9.730 -65.165 1.00 92.25 201 ALA A C 1
ATOM 1625 O O . ALA A 1 201 ? 46.444 9.871 -66.338 1.00 92.25 201 ALA A O 1
ATOM 1626 N N . MET A 1 202 ? 46.954 10.004 -64.159 1.00 90.56 202 MET A N 1
ATOM 1627 C CA . MET A 1 202 ? 48.317 10.511 -64.359 1.00 90.56 2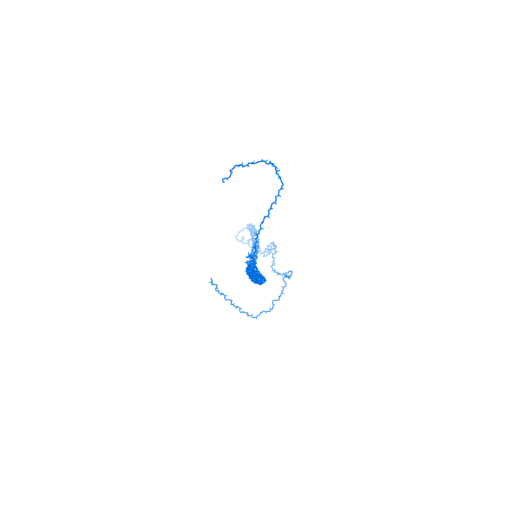02 MET A CA 1
ATOM 1628 C C . MET A 1 202 ? 49.179 9.523 -65.156 1.00 90.56 202 MET A C 1
ATOM 1630 O O . MET A 1 202 ? 49.901 9.912 -66.073 1.00 90.56 202 MET A O 1
ATOM 1634 N N . ARG A 1 203 ? 49.091 8.221 -64.854 1.00 91.62 203 ARG A N 1
ATOM 1635 C CA . ARG A 1 203 ? 49.813 7.176 -65.592 1.00 91.62 203 ARG A CA 1
ATOM 1636 C C . ARG A 1 203 ? 49.324 7.055 -67.039 1.00 91.62 203 ARG A C 1
ATOM 1638 O O . ARG A 1 203 ? 50.144 6.845 -67.929 1.00 91.62 203 ARG A O 1
ATOM 1645 N N . LEU A 1 204 ? 48.022 7.210 -67.275 1.00 90.75 204 LEU A N 1
ATOM 1646 C CA . LEU A 1 204 ? 47.415 7.231 -68.605 1.00 90.75 204 LEU A CA 1
ATOM 1647 C C . LEU A 1 204 ? 47.825 8.477 -69.401 1.00 90.75 204 LEU A C 1
ATOM 1649 O O . LEU A 1 204 ? 48.099 8.356 -70.590 1.00 90.75 204 LEU A O 1
ATOM 1653 N N . GLU A 1 205 ? 47.910 9.644 -68.764 1.00 90.94 205 GLU A N 1
ATOM 1654 C CA . GLU A 1 205 ? 48.371 10.891 -69.385 1.00 90.94 205 GLU A CA 1
ATOM 1655 C C . GLU A 1 205 ? 49.860 10.824 -69.758 1.00 90.94 205 GLU A C 1
ATOM 1657 O O . GLU A 1 205 ? 50.238 11.167 -70.875 1.00 90.94 205 GLU A O 1
ATOM 1662 N N . ILE A 1 206 ? 50.712 10.287 -68.878 1.00 89.81 206 ILE A N 1
ATOM 1663 C CA . ILE A 1 206 ? 52.126 10.024 -69.193 1.00 89.81 206 ILE A CA 1
ATOM 1664 C C . ILE A 1 206 ? 52.246 9.052 -70.372 1.00 89.81 206 ILE A C 1
ATOM 1666 O O . ILE A 1 206 ? 53.061 9.260 -71.272 1.00 89.81 206 ILE A O 1
ATOM 1670 N N . GLU A 1 207 ? 51.445 7.986 -70.384 1.00 91.06 207 GLU A N 1
ATOM 1671 C CA . GLU A 1 207 ? 51.465 7.006 -71.465 1.00 91.06 207 GLU A CA 1
ATOM 1672 C C . GLU A 1 207 ? 50.959 7.619 -72.780 1.00 91.06 207 GLU A C 1
ATOM 1674 O O . GLU A 1 207 ? 51.618 7.476 -73.809 1.00 91.06 207 GLU A O 1
ATOM 1679 N N . SER A 1 208 ? 49.867 8.392 -72.763 1.00 89.69 208 SER A N 1
ATOM 1680 C CA . SER A 1 208 ? 49.374 9.104 -73.948 1.00 89.69 208 SER A CA 1
ATOM 1681 C C . SER A 1 208 ? 50.416 10.094 -74.475 1.00 89.69 208 SER A C 1
ATOM 1683 O O . SER A 1 208 ? 50.687 10.107 -75.677 1.00 89.69 208 SER A O 1
ATOM 1685 N N . LEU A 1 209 ? 51.100 10.835 -73.598 1.00 90.62 209 LEU A N 1
ATOM 1686 C CA . LEU A 1 209 ? 52.184 11.738 -73.975 1.00 90.62 209 LEU A CA 1
ATOM 1687 C C . LEU A 1 209 ? 53.357 10.983 -74.621 1.00 90.62 209 LEU A C 1
ATOM 1689 O O . LEU A 1 209 ? 53.919 11.469 -75.601 1.00 90.62 209 LEU A O 1
ATOM 1693 N N . ARG A 1 210 ? 53.688 9.767 -74.162 1.00 91.19 210 ARG A N 1
ATOM 1694 C CA . ARG A 1 210 ? 54.685 8.884 -74.808 1.00 91.19 210 ARG A CA 1
ATOM 1695 C C . ARG A 1 210 ? 54.228 8.420 -76.199 1.00 91.19 210 ARG A C 1
ATOM 1697 O O . ARG A 1 210 ? 55.036 8.419 -77.134 1.00 91.19 210 ARG A O 1
ATOM 1704 N N . TRP A 1 211 ? 52.946 8.091 -76.380 1.00 93.06 211 TRP A N 1
ATOM 1705 C CA . TRP A 1 211 ? 52.369 7.767 -77.696 1.00 93.06 211 TRP A CA 1
ATOM 1706 C C . TRP A 1 211 ? 52.351 8.968 -78.650 1.00 93.06 211 TRP A C 1
ATOM 1708 O O . TRP A 1 211 ? 52.647 8.814 -79.835 1.00 93.06 211 TRP A O 1
ATOM 1718 N N . HIS A 1 212 ? 52.061 10.173 -78.157 1.00 91.25 212 HIS A N 1
ATOM 1719 C CA . HIS A 1 212 ? 52.138 11.396 -78.956 1.00 91.25 212 HIS A CA 1
ATOM 1720 C C . HIS A 1 212 ? 53.588 11.744 -79.317 1.00 91.25 212 HIS A C 1
ATOM 1722 O O . HIS A 1 212 ? 53.890 11.925 -80.497 1.00 91.25 212 HIS A O 1
ATOM 1728 N N . LEU A 1 213 ? 54.501 11.756 -78.340 1.00 91.19 213 LEU A N 1
ATOM 1729 C CA . LEU A 1 213 ? 55.909 12.112 -78.528 1.00 91.19 213 LEU A CA 1
ATOM 1730 C C . LEU A 1 213 ? 56.630 11.163 -79.493 1.00 91.19 213 LEU A C 1
ATOM 1732 O O . LEU A 1 213 ? 57.392 11.624 -80.336 1.00 91.19 213 LEU A O 1
ATOM 1736 N N . SER A 1 214 ? 56.375 9.855 -79.419 1.00 93.12 214 SER A N 1
ATOM 1737 C CA . SER A 1 214 ? 56.972 8.885 -80.350 1.00 93.12 214 SER A CA 1
ATOM 1738 C C . SER A 1 214 ? 56.481 9.079 -81.789 1.00 93.12 214 SER A C 1
ATOM 1740 O O . SER A 1 214 ? 57.292 9.118 -82.716 1.00 93.12 214 SER A O 1
ATOM 1742 N N . ARG A 1 215 ? 55.169 9.277 -81.989 1.00 91.38 215 ARG A N 1
ATOM 1743 C CA . ARG A 1 215 ? 54.576 9.510 -83.319 1.00 91.38 215 ARG A CA 1
ATOM 1744 C C . ARG A 1 215 ? 55.043 10.836 -83.924 1.00 91.38 215 ARG A C 1
ATOM 1746 O O . ARG A 1 215 ? 55.464 10.863 -85.077 1.00 91.38 215 ARG A O 1
ATOM 1753 N N . TRP A 1 216 ? 55.004 11.922 -83.153 1.00 92.94 216 TRP A N 1
ATOM 1754 C CA . TRP A 1 216 ? 55.372 13.262 -83.623 1.00 92.94 216 TRP A CA 1
ATOM 1755 C C . TRP A 1 216 ? 56.892 13.440 -83.738 1.00 92.94 216 TRP A C 1
ATOM 1757 O O . TRP A 1 216 ? 57.357 14.077 -84.678 1.00 92.94 216 TRP A O 1
ATOM 1767 N N . GLY A 1 217 ? 57.676 12.824 -82.849 1.00 92.06 217 GLY A N 1
ATOM 1768 C CA . GLY A 1 217 ? 59.140 12.843 -82.894 1.00 92.06 217 GLY A CA 1
ATOM 1769 C C . GLY A 1 217 ? 59.708 12.153 -84.135 1.00 92.06 217 GLY A C 1
ATOM 1770 O O . GLY A 1 217 ? 60.600 12.702 -84.778 1.00 92.06 217 GLY A O 1
ATOM 1771 N N . LEU A 1 218 ? 59.151 11.002 -84.536 1.00 90.62 218 LEU A N 1
ATOM 1772 C CA . LEU A 1 218 ? 59.535 10.334 -85.787 1.00 90.62 218 LEU A CA 1
ATOM 1773 C C . LEU A 1 218 ? 59.252 11.233 -86.999 1.00 90.62 218 LEU A C 1
ATOM 1775 O O . LEU A 1 218 ? 60.128 11.420 -87.842 1.00 90.62 218 LEU A O 1
ATOM 1779 N N . ILE A 1 219 ? 58.058 11.834 -87.056 1.00 92.06 219 ILE A N 1
ATOM 1780 C CA . ILE A 1 219 ? 57.666 12.764 -88.125 1.00 92.06 219 ILE A CA 1
ATOM 1781 C C . ILE A 1 219 ? 58.613 13.976 -88.168 1.00 92.06 219 ILE A C 1
ATOM 1783 O O . ILE A 1 219 ? 59.088 14.336 -89.242 1.00 92.06 219 ILE A O 1
ATOM 1787 N N . ALA A 1 220 ? 58.954 14.563 -87.017 1.00 92.25 220 ALA A N 1
ATOM 1788 C CA . ALA A 1 220 ? 59.875 15.696 -86.931 1.00 92.25 220 ALA A CA 1
ATOM 1789 C C . ALA A 1 220 ? 61.298 15.349 -87.411 1.00 92.25 220 ALA A C 1
ATOM 1791 O O . ALA A 1 220 ? 61.902 16.130 -88.147 1.00 92.25 220 ALA A O 1
ATOM 1792 N N . ILE A 1 221 ? 61.823 14.168 -87.060 1.00 91.00 221 ILE A N 1
ATOM 1793 C CA . ILE A 1 221 ? 63.130 13.687 -87.544 1.00 91.00 221 ILE A CA 1
ATOM 1794 C C . ILE A 1 221 ? 63.102 13.478 -89.064 1.00 91.00 221 ILE A C 1
ATOM 1796 O O . ILE A 1 221 ? 64.022 13.906 -89.760 1.00 91.00 221 ILE A O 1
ATOM 1800 N N . LEU A 1 222 ? 62.035 12.875 -89.595 1.00 91.88 222 LEU A N 1
ATOM 1801 C CA . LEU A 1 222 ? 61.862 12.643 -91.031 1.00 91.88 222 LEU A CA 1
ATOM 1802 C C . LEU A 1 222 ? 61.818 13.977 -91.802 1.00 91.88 222 LEU A C 1
ATOM 1804 O O . LEU A 1 222 ? 62.565 14.159 -92.764 1.00 91.88 222 LEU A O 1
ATOM 1808 N N . ILE A 1 223 ? 61.019 14.942 -91.331 1.00 92.88 223 ILE A N 1
ATOM 1809 C CA . ILE A 1 223 ? 60.947 16.300 -91.895 1.00 92.88 223 ILE A CA 1
ATOM 1810 C C . ILE A 1 223 ? 62.309 17.001 -91.819 1.00 92.88 223 ILE A C 1
ATOM 1812 O O . ILE A 1 223 ? 62.713 17.630 -92.795 1.00 92.88 223 ILE A O 1
ATOM 1816 N N . SER A 1 224 ? 63.044 16.866 -90.712 1.00 92.25 224 SER A N 1
ATOM 1817 C CA . SER A 1 224 ? 64.395 17.425 -90.566 1.00 92.25 224 SER A CA 1
ATOM 1818 C C . SER A 1 224 ? 65.360 16.867 -91.622 1.00 92.25 224 SER A C 1
ATOM 1820 O O . SER A 1 224 ? 66.028 17.638 -92.310 1.00 92.25 224 SER A O 1
ATOM 1822 N N . ILE A 1 225 ? 65.361 15.546 -91.844 1.00 93.50 225 ILE A N 1
ATOM 1823 C CA . ILE A 1 225 ? 66.194 14.894 -92.869 1.00 93.50 225 ILE A CA 1
ATOM 1824 C C . ILE A 1 225 ? 65.809 15.363 -94.278 1.00 93.50 225 ILE A C 1
ATOM 1826 O O . ILE A 1 225 ? 66.692 15.727 -95.055 1.00 93.50 225 ILE A O 1
ATOM 1830 N N . ILE A 1 226 ? 64.511 15.408 -94.610 1.00 92.00 226 ILE A N 1
ATOM 1831 C CA . ILE A 1 226 ? 64.042 15.920 -95.910 1.00 92.00 226 ILE A CA 1
ATOM 1832 C C . ILE A 1 226 ? 64.454 17.383 -96.094 1.00 92.00 226 ILE A C 1
ATOM 1834 O O . ILE A 1 226 ? 64.943 17.740 -97.160 1.00 92.00 226 ILE A O 1
ATOM 1838 N N . THR A 1 227 ? 64.313 18.217 -95.063 1.00 92.00 227 THR A N 1
ATOM 1839 C CA . THR A 1 227 ? 64.645 19.649 -95.121 1.00 92.00 227 THR A CA 1
ATOM 1840 C C . THR A 1 227 ? 66.148 19.868 -95.295 1.00 92.00 227 THR A C 1
ATOM 1842 O O . THR A 1 227 ? 66.555 20.657 -96.145 1.00 92.00 227 THR A O 1
ATOM 1845 N N . ALA A 1 228 ? 66.986 19.126 -94.565 1.00 89.94 228 ALA A N 1
ATOM 1846 C CA . ALA A 1 228 ? 68.439 19.156 -94.728 1.00 89.94 228 ALA A CA 1
ATOM 1847 C C . ALA A 1 228 ? 68.869 18.677 -96.125 1.00 89.94 228 ALA A C 1
ATOM 1849 O O . ALA A 1 228 ? 69.731 19.289 -96.757 1.00 89.94 228 ALA A O 1
ATOM 1850 N N . CYS A 1 229 ? 68.237 17.620 -96.643 1.00 88.56 229 CYS A N 1
ATOM 1851 C CA . CYS A 1 229 ? 68.522 17.096 -97.975 1.00 88.56 229 CYS A CA 1
ATOM 1852 C C . CYS A 1 229 ? 68.071 18.072 -99.076 1.00 88.56 229 CYS A C 1
ATOM 1854 O O . CYS A 1 229 ? 68.853 18.386 -99.970 1.00 88.56 229 CYS A O 1
ATOM 1856 N N . ALA A 1 230 ? 66.861 18.630 -98.982 1.00 87.81 230 ALA A N 1
ATOM 1857 C CA . ALA A 1 230 ? 66.350 19.651 -99.896 1.00 87.81 230 ALA A CA 1
ATOM 1858 C C . ALA A 1 230 ? 67.201 20.930 -99.864 1.00 87.81 230 ALA A C 1
ATOM 1860 O O . ALA A 1 230 ? 67.515 21.474 -100.920 1.00 87.81 230 ALA A O 1
ATOM 1861 N N . GLY A 1 231 ? 67.646 21.366 -98.681 1.00 87.06 231 GLY A N 1
ATOM 1862 C CA . GLY A 1 231 ? 68.598 22.467 -98.522 1.00 87.06 231 GLY A CA 1
ATOM 1863 C C . GLY A 1 231 ? 69.944 22.178 -99.192 1.00 87.06 231 GLY A C 1
ATOM 1864 O O . GLY A 1 231 ? 70.468 23.030 -99.904 1.00 87.06 231 GLY A O 1
ATOM 1865 N N . PHE A 1 232 ? 70.471 20.957 -99.054 1.00 86.56 232 PHE A N 1
ATOM 1866 C CA . PHE A 1 232 ? 71.694 20.526 -99.739 1.00 86.56 232 PHE A CA 1
ATOM 1867 C C . PHE A 1 232 ? 71.526 20.446 -101.267 1.00 86.56 232 PHE A C 1
ATOM 1869 O O . PHE A 1 232 ? 72.407 20.886 -102.008 1.00 86.56 232 PHE A O 1
ATOM 1876 N N . TYR A 1 233 ? 70.386 19.951 -101.763 1.00 87.06 233 TYR A N 1
ATOM 1877 C CA . TYR A 1 233 ? 70.061 19.962 -103.193 1.00 87.06 233 TYR A CA 1
ATOM 1878 C C . TYR A 1 233 ? 69.919 21.388 -103.735 1.00 87.06 233 TYR A C 1
ATOM 1880 O O . TYR A 1 233 ? 70.499 21.693 -104.775 1.00 87.06 233 TYR A O 1
ATOM 1888 N N . ALA A 1 234 ? 69.214 22.274 -103.027 1.00 85.12 234 ALA A N 1
ATOM 1889 C CA . ALA A 1 234 ? 69.077 23.679 -103.397 1.00 85.12 234 ALA A CA 1
ATOM 1890 C C . ALA A 1 234 ? 70.440 24.387 -103.410 1.00 85.12 234 ALA A C 1
ATOM 1892 O O . ALA A 1 234 ? 70.765 25.055 -104.388 1.00 85.12 234 ALA A O 1
ATOM 1893 N N . TYR A 1 235 ? 71.277 24.162 -102.391 1.00 85.56 235 TYR A N 1
ATOM 1894 C CA . TYR A 1 235 ? 72.655 24.651 -102.337 1.00 85.56 235 TYR A CA 1
ATOM 1895 C C . TYR A 1 235 ? 73.481 24.160 -103.535 1.00 85.56 235 TYR A C 1
ATOM 1897 O O . TYR A 1 235 ? 74.114 24.966 -104.215 1.00 85.56 235 TYR A O 1
ATOM 1905 N N . ARG A 1 236 ? 73.419 22.862 -103.865 1.00 80.44 236 ARG A N 1
ATOM 1906 C CA . ARG A 1 236 ? 74.134 22.288 -105.017 1.00 80.44 236 ARG A CA 1
ATOM 1907 C C . ARG A 1 236 ? 73.640 22.849 -106.355 1.00 80.44 236 ARG A C 1
ATOM 1909 O O . ARG A 1 236 ? 74.462 23.174 -107.207 1.00 80.44 236 ARG A O 1
ATOM 1916 N N . VAL A 1 237 ? 72.327 22.985 -106.547 1.00 81.19 237 VAL A N 1
ATOM 1917 C CA . VAL A 1 237 ? 71.739 23.565 -107.769 1.00 81.19 237 VAL A CA 1
ATOM 1918 C C . VAL A 1 237 ? 72.090 25.048 -107.890 1.00 81.19 237 VAL A C 1
ATOM 1920 O O . VAL A 1 237 ? 72.438 25.500 -108.977 1.00 81.19 237 VAL A O 1
ATOM 1923 N N . HIS A 1 238 ? 72.070 25.805 -106.793 1.00 74.88 238 HIS A N 1
ATOM 1924 C CA . HIS A 1 238 ? 72.470 27.212 -106.780 1.00 74.88 238 HIS A CA 1
ATOM 1925 C C . HIS A 1 238 ? 73.966 27.378 -107.091 1.00 74.88 238 HIS A C 1
ATOM 1927 O O . HIS A 1 238 ? 74.337 28.202 -107.922 1.00 74.88 238 HIS A O 1
ATOM 1933 N N . HIS A 1 239 ? 74.821 26.525 -106.517 1.00 73.12 239 HIS A N 1
ATOM 1934 C CA . HIS A 1 239 ? 76.246 26.459 -106.848 1.00 73.12 239 HIS A CA 1
ATOM 1935 C C . HIS A 1 239 ? 76.486 26.073 -108.321 1.00 73.12 239 HIS A C 1
ATOM 1937 O O . HIS A 1 239 ? 77.466 26.506 -108.922 1.00 73.12 239 HIS A O 1
ATOM 1943 N N . GLN A 1 240 ? 75.598 25.284 -108.936 1.00 64.69 240 GLN A N 1
ATOM 1944 C CA . GLN A 1 240 ? 75.671 24.980 -110.367 1.00 64.69 240 GLN A CA 1
ATOM 1945 C C . GLN A 1 240 ? 75.202 26.162 -111.234 1.00 64.69 240 GLN A C 1
ATOM 1947 O O . GLN A 1 240 ? 75.863 26.475 -112.219 1.00 64.69 240 GLN A O 1
ATOM 1952 N N . LYS A 1 241 ? 74.145 26.886 -110.837 1.00 62.00 241 LYS A N 1
ATOM 1953 C CA . LYS A 1 241 ? 73.693 28.111 -111.526 1.00 62.00 241 LYS A CA 1
ATOM 1954 C C . LYS A 1 241 ? 74.751 29.221 -111.510 1.00 62.00 241 LYS A C 1
ATOM 1956 O O . LYS A 1 241 ? 75.007 29.810 -112.554 1.00 62.00 241 LYS A O 1
ATOM 1961 N N . GLN A 1 242 ? 75.457 29.416 -110.393 1.00 59.28 242 GLN A N 1
ATOM 1962 C CA . GLN A 1 242 ? 76.577 30.370 -110.295 1.00 59.28 242 GLN A CA 1
ATOM 1963 C C . GLN A 1 242 ? 77.790 30.025 -111.185 1.00 59.28 242 GLN A C 1
ATOM 1965 O O . GLN A 1 242 ? 78.646 30.881 -111.416 1.00 59.28 242 GLN A O 1
ATOM 1970 N N . LEU A 1 243 ? 77.885 28.787 -111.685 1.00 57.66 243 LEU A N 1
ATOM 1971 C CA . LEU A 1 243 ? 78.880 28.389 -112.688 1.00 57.66 243 LEU A CA 1
ATOM 1972 C C . LEU A 1 243 ? 78.392 28.642 -114.126 1.00 57.66 243 LEU A C 1
ATOM 1974 O O . LEU A 1 243 ? 79.220 28.773 -115.024 1.00 57.66 243 LEU A O 1
ATOM 1978 N N . THR A 1 244 ? 77.078 28.738 -114.348 1.00 53.03 244 THR A N 1
ATOM 1979 C CA . THR A 1 244 ? 76.469 29.022 -115.659 1.00 53.03 244 THR A CA 1
ATOM 1980 C C . THR A 1 244 ? 76.292 30.526 -115.906 1.00 53.03 244 THR A C 1
ATOM 1982 O O . THR A 1 244 ? 76.603 30.991 -116.997 1.00 53.03 244 THR A O 1
ATOM 1985 N N . GLU A 1 245 ? 75.915 31.315 -114.893 1.00 55.12 245 GLU A N 1
ATOM 1986 C CA . GLU A 1 245 ? 75.725 32.781 -114.994 1.00 55.12 245 GLU A CA 1
ATOM 1987 C C . GLU A 1 245 ? 77.002 33.594 -115.288 1.00 55.12 245 GLU A C 1
ATOM 1989 O O . GLU A 1 245 ? 76.935 34.806 -115.470 1.00 55.12 245 GLU A O 1
ATOM 1994 N N . LYS A 1 246 ? 78.178 32.960 -115.364 1.00 53.41 246 LYS A N 1
ATOM 1995 C CA . LYS A 1 246 ? 79.429 33.638 -115.745 1.00 53.41 246 LYS A CA 1
ATOM 1996 C C . LYS A 1 246 ? 79.681 33.704 -117.257 1.00 53.41 246 LYS A C 1
ATOM 1998 O O . LYS A 1 246 ? 80.667 34.320 -117.647 1.00 53.41 246 LYS A O 1
ATOM 2003 N N . ASN A 1 247 ? 78.835 33.082 -118.086 1.00 50.81 247 ASN A N 1
ATOM 2004 C CA . ASN A 1 247 ? 79.127 32.829 -119.503 1.00 50.81 247 ASN A CA 1
ATOM 2005 C C . ASN A 1 247 ? 77.973 33.156 -120.481 1.00 50.81 247 ASN A C 1
ATOM 2007 O O . ASN A 1 247 ? 77.763 32.389 -121.417 1.00 50.81 247 ASN A O 1
ATOM 2011 N N . GLU A 1 248 ? 77.253 34.278 -120.344 1.00 46.03 248 GLU A N 1
ATOM 2012 C CA . GLU A 1 248 ? 76.480 34.794 -121.493 1.00 46.03 248 GLU A CA 1
ATOM 2013 C C . GLU A 1 248 ? 76.377 36.329 -121.541 1.00 46.03 248 GLU A C 1
ATOM 2015 O O . GLU A 1 248 ? 76.444 37.012 -120.521 1.00 46.03 248 GLU A O 1
ATOM 2020 N N . PHE A 1 249 ? 76.313 36.868 -122.762 1.00 42.38 249 PHE A N 1
ATOM 2021 C CA . PHE A 1 249 ? 76.658 38.249 -123.124 1.00 42.38 249 PHE A CA 1
ATOM 2022 C C . PHE A 1 249 ? 75.555 38.818 -124.035 1.00 42.38 249 PHE A C 1
ATOM 2024 O O . PHE A 1 249 ? 75.162 38.151 -124.990 1.00 42.38 249 PHE A O 1
ATOM 2031 N N . VAL A 1 250 ? 75.047 40.029 -123.768 1.00 55.34 250 VAL A N 1
ATOM 2032 C CA . VAL A 1 250 ? 73.828 40.571 -124.416 1.00 55.34 250 VAL A CA 1
ATOM 2033 C C . VAL A 1 250 ? 74.110 41.854 -125.220 1.00 55.34 250 VAL A C 1
ATOM 2035 O O . VAL A 1 250 ? 74.631 42.809 -124.644 1.00 55.34 250 VAL A O 1
ATOM 2038 N N . PRO A 1 251 ? 73.716 41.927 -126.510 1.00 50.00 251 PRO A N 1
ATOM 2039 C CA . PRO A 1 251 ? 73.638 43.178 -127.281 1.00 50.00 251 PRO A CA 1
ATOM 2040 C C . PRO A 1 251 ? 72.196 43.619 -127.666 1.00 50.00 251 PRO A C 1
ATOM 2042 O O . PRO A 1 251 ? 71.312 42.790 -127.864 1.00 50.00 251 PRO A O 1
ATOM 2045 N N . LEU A 1 252 ? 71.984 44.945 -127.773 1.00 47.75 252 LEU A N 1
ATOM 2046 C CA . LEU A 1 252 ? 70.719 45.684 -128.052 1.00 47.75 252 LEU A CA 1
ATOM 2047 C C . LEU A 1 252 ? 70.596 46.154 -129.543 1.00 47.75 252 LEU A C 1
ATOM 2049 O O . LEU A 1 252 ? 71.466 45.793 -130.329 1.00 47.75 252 LEU A O 1
ATOM 2053 N N . VAL A 1 253 ? 69.618 47.057 -129.855 1.00 45.12 253 VAL A N 1
ATOM 2054 C CA . VAL A 1 253 ? 69.439 47.992 -131.034 1.00 45.12 253 VAL A CA 1
ATOM 2055 C C . VAL A 1 253 ? 68.375 47.551 -132.088 1.00 45.12 253 VAL A C 1
ATOM 2057 O O . VAL A 1 253 ? 68.473 46.429 -132.564 1.00 45.12 253 VAL A O 1
ATOM 2060 N N . ILE A 1 254 ? 67.380 48.348 -132.569 1.00 47.41 254 ILE A N 1
ATOM 2061 C CA . ILE A 1 254 ? 66.706 49.611 -132.112 1.00 47.41 254 ILE A CA 1
ATOM 2062 C C . ILE A 1 254 ? 65.405 49.920 -132.947 1.00 47.41 254 ILE A C 1
ATOM 2064 O O . ILE A 1 254 ? 65.435 49.642 -134.137 1.00 47.41 254 ILE A O 1
ATOM 2068 N N . TYR A 1 255 ? 64.340 50.498 -132.330 1.00 47.06 255 TYR A N 1
ATOM 2069 C CA . TYR A 1 255 ? 63.337 51.532 -132.802 1.00 47.06 255 TYR A CA 1
ATOM 2070 C C . TYR A 1 255 ? 62.628 51.438 -134.214 1.00 47.06 255 TYR A C 1
ATOM 2072 O O . TYR A 1 255 ? 62.982 50.572 -134.999 1.00 47.06 255 TYR A O 1
ATOM 2080 N N . GLU A 1 256 ? 61.574 52.172 -134.662 1.00 52.94 256 GLU A N 1
ATOM 2081 C CA . GLU A 1 256 ? 60.841 53.443 -134.336 1.00 52.94 256 GLU A CA 1
ATOM 2082 C C . GLU A 1 256 ? 59.381 53.429 -134.974 1.00 52.94 256 GLU A C 1
ATOM 2084 O O . GLU A 1 256 ? 58.944 52.340 -135.350 1.00 52.94 256 GLU A O 1
ATOM 2089 N N . PRO A 1 257 ? 58.606 54.538 -135.170 1.00 52.38 257 PRO A N 1
ATOM 2090 C CA . PRO A 1 257 ? 57.525 55.092 -134.317 1.00 52.38 257 PRO A CA 1
ATOM 2091 C C . PRO A 1 257 ? 56.077 55.078 -134.908 1.00 52.38 257 PRO A C 1
ATOM 2093 O O . PRO A 1 257 ? 55.880 54.811 -136.092 1.00 52.38 257 PRO A O 1
ATOM 2096 N N . SER A 1 258 ? 55.079 55.554 -134.136 1.00 45.28 258 SER A N 1
ATOM 2097 C CA . SER A 1 258 ? 53.913 56.290 -134.686 1.00 45.28 258 SER A CA 1
ATOM 2098 C C . SER A 1 258 ? 53.203 57.197 -133.655 1.00 45.28 258 SER A C 1
ATOM 2100 O O . SER A 1 258 ? 52.562 56.679 -132.746 1.00 45.28 258 SER A O 1
ATOM 2102 N N . GLU A 1 259 ? 53.301 58.513 -133.884 1.00 46.88 259 GLU A N 1
ATOM 2103 C CA . GLU A 1 259 ? 52.414 59.640 -133.495 1.00 46.88 259 GLU A CA 1
ATOM 2104 C C . GLU A 1 259 ? 51.944 59.876 -132.038 1.00 46.88 259 GLU A C 1
ATOM 2106 O O . GLU A 1 259 ? 52.008 59.030 -131.152 1.00 46.88 259 GLU A O 1
ATOM 2111 N N . PHE A 1 260 ? 51.575 61.140 -131.813 1.00 41.09 260 PHE A N 1
ATOM 2112 C CA . PHE A 1 260 ? 51.464 61.867 -130.546 1.00 41.09 260 PHE A CA 1
ATOM 2113 C C . PHE A 1 260 ? 50.016 62.354 -130.311 1.00 41.09 260 PHE A C 1
ATOM 2115 O O . PHE A 1 260 ? 49.133 62.079 -131.122 1.00 41.09 260 PHE A O 1
ATOM 2122 N N . ASP A 1 261 ? 49.860 63.129 -129.233 1.00 43.72 261 ASP A N 1
ATOM 2123 C CA . ASP A 1 261 ? 48.736 63.998 -128.837 1.00 43.72 261 ASP A CA 1
ATOM 2124 C C . ASP A 1 261 ? 47.747 63.387 -127.828 1.00 43.72 261 ASP A C 1
ATOM 2126 O O . ASP A 1 261 ? 47.186 62.317 -128.058 1.00 43.72 261 ASP A O 1
ATOM 2130 N N . GLU A 1 262 ? 47.339 64.049 -126.743 1.00 44.81 262 GLU A N 1
ATOM 2131 C CA . GLU A 1 262 ? 47.875 65.033 -125.768 1.00 44.81 262 GLU A CA 1
ATOM 2132 C C . GLU A 1 262 ? 46.674 65.351 -124.822 1.00 44.81 262 GLU A C 1
ATOM 2134 O O . GLU A 1 262 ? 45.627 64.709 -124.946 1.00 44.81 262 GLU A O 1
ATOM 2139 N N . ASP A 1 263 ? 46.813 66.293 -123.879 1.00 49.31 263 ASP A N 1
ATOM 2140 C CA . ASP A 1 263 ? 45.770 66.806 -122.955 1.00 49.31 263 ASP A CA 1
ATOM 2141 C C . ASP A 1 263 ? 45.201 65.780 -121.932 1.00 49.31 263 ASP A C 1
ATOM 2143 O O . ASP A 1 263 ? 44.294 65.004 -122.227 1.00 49.31 263 ASP A O 1
ATOM 2147 N N . ASP A 1 264 ? 45.700 65.615 -120.696 1.00 52.78 264 ASP A N 1
ATOM 2148 C CA . ASP A 1 264 ? 46.210 66.535 -119.647 1.00 52.78 264 ASP A CA 1
ATOM 2149 C C . ASP A 1 264 ? 45.116 67.172 -118.745 1.00 52.78 264 ASP A C 1
ATOM 2151 O O . ASP A 1 264 ? 43.945 67.269 -119.104 1.00 52.78 264 ASP A O 1
ATOM 2155 N N . TYR A 1 265 ? 45.543 67.611 -117.555 1.00 49.47 265 TYR A N 1
ATOM 2156 C CA . TYR A 1 265 ? 44.829 68.288 -116.462 1.00 49.47 265 TYR A CA 1
ATOM 2157 C C . TYR A 1 265 ? 44.021 67.445 -115.454 1.00 49.47 265 TYR A C 1
ATOM 2159 O O . TYR A 1 265 ? 43.103 66.713 -115.804 1.00 49.47 265 TYR A O 1
ATOM 2167 N N . HIS A 1 266 ? 44.222 67.606 -114.136 1.00 52.22 266 HIS A N 1
ATOM 2168 C CA . HIS A 1 266 ? 45.376 68.097 -113.344 1.00 52.22 266 HIS A CA 1
ATOM 2169 C C . HIS A 1 266 ? 45.075 67.815 -111.843 1.00 52.22 266 HIS A C 1
ATOM 2171 O O . HIS A 1 266 ? 43.943 67.477 -111.519 1.00 52.22 266 HIS A O 1
ATOM 2177 N N . ALA A 1 267 ? 46.097 67.949 -110.982 1.00 51.44 267 ALA A N 1
ATOM 2178 C CA . ALA A 1 267 ? 46.127 68.378 -109.558 1.00 51.44 267 ALA A CA 1
ATOM 2179 C C . ALA A 1 267 ? 44.823 68.386 -108.686 1.00 51.44 267 ALA A C 1
ATOM 2181 O O . ALA A 1 267 ? 43.730 68.687 -109.139 1.00 51.44 267 ALA A O 1
ATOM 2182 N N . ASP A 1 268 ? 44.864 68.068 -107.384 1.00 54.56 268 ASP A N 1
ATOM 2183 C CA . ASP A 1 268 ? 45.557 68.877 -106.364 1.00 54.56 268 ASP A CA 1
ATOM 2184 C C . ASP A 1 268 ? 46.073 68.079 -105.137 1.00 54.56 268 ASP A C 1
ATOM 2186 O O . ASP A 1 268 ? 45.443 67.127 -104.672 1.00 54.56 268 ASP A O 1
ATOM 2190 N N . LEU A 1 269 ? 47.205 68.531 -104.572 1.00 59.91 269 LEU A N 1
ATOM 2191 C CA . LEU A 1 269 ? 47.568 68.348 -103.149 1.00 59.91 269 LEU A CA 1
ATOM 2192 C C . LEU A 1 269 ? 46.759 69.381 -102.323 1.00 59.91 269 LEU A C 1
ATOM 2194 O O . LEU A 1 269 ? 46.342 70.398 -102.864 1.00 59.91 269 LEU A O 1
ATOM 2198 N N . ASP A 1 270 ? 46.480 69.243 -101.025 1.00 52.31 270 ASP A N 1
ATOM 2199 C CA . ASP A 1 270 ? 47.394 69.252 -99.859 1.00 52.31 270 ASP A CA 1
ATOM 2200 C C . ASP A 1 270 ? 46.486 69.411 -98.586 1.00 52.31 270 ASP A C 1
ATOM 2202 O O . ASP A 1 270 ? 45.262 69.320 -98.726 1.00 52.31 270 ASP A O 1
ATOM 2206 N N . PRO A 1 271 ? 46.934 69.858 -97.389 1.00 59.88 271 PRO A N 1
ATOM 2207 C CA . PRO A 1 271 ? 47.990 69.392 -96.477 1.00 59.88 271 PRO A CA 1
ATOM 2208 C C . PRO A 1 271 ? 47.427 68.882 -95.116 1.00 59.88 271 PRO A C 1
ATOM 2210 O O . PRO A 1 271 ? 46.222 68.851 -94.880 1.00 59.88 271 PRO A O 1
ATOM 2213 N N . ASN A 1 272 ? 48.338 68.633 -94.160 1.00 42.59 272 ASN A N 1
ATOM 2214 C CA . ASN A 1 272 ? 48.142 68.499 -92.699 1.00 42.59 272 ASN A CA 1
ATOM 2215 C C . ASN A 1 272 ? 47.692 67.139 -92.132 1.00 42.59 272 ASN A C 1
ATOM 2217 O O . ASN A 1 272 ? 46.558 66.966 -91.685 1.00 42.59 272 ASN A O 1
ATOM 2221 N N . ALA A 1 273 ? 48.679 66.268 -91.911 1.00 48.00 273 ALA A N 1
ATOM 2222 C CA . ALA A 1 273 ? 48.801 65.553 -90.639 1.00 48.00 273 ALA A CA 1
ATOM 2223 C C . ALA A 1 273 ? 50.281 65.520 -90.211 1.00 48.00 273 ALA A C 1
ATOM 2225 O O . ALA A 1 273 ? 51.115 64.934 -90.901 1.00 48.00 273 ALA A O 1
ATOM 2226 N N . LEU A 1 274 ? 50.576 66.207 -89.101 1.00 46.19 274 LEU A N 1
ATOM 2227 C CA . LEU A 1 274 ? 51.782 66.027 -88.280 1.00 46.19 274 LEU A CA 1
ATOM 2228 C C . LEU A 1 274 ? 51.689 64.708 -87.495 1.00 46.19 274 LEU A C 1
ATOM 2230 O O . LEU A 1 274 ? 50.549 64.362 -87.108 1.00 46.19 274 LEU A O 1
#

Radius of gyration: 81.4 Å; chains: 1; bounding box: 145×103×224 Å